Protein AF-A0A651EWW9-F1 (afdb_monomer_lite)

Secondary structure (DSSP, 8-state):
-----PPPP-PPPPS--------------------SSS---------------PPP------THHHHHHHHHHHHHHHHHHHHHHHHHHHHHHHHHT-TTTS-THHHHHHHHHHHHHHHHHHHHHHHHHHHHHHHHHHHHHHHHHHHHHHH-HHHHHHHHHHHHHHHHSS-----EEPTTT--EE-TT-SB-TTT--B---EEEPTTT--EEETT-SB-TTT--B---

Foldseek 3Di:
DDDDDDDDDDDDDDPPPPPDDDDPDPPPPPPPDDDPDPDPPPPPPPPPPPPDDDPPDPPPDPPVVVVVLVCLQVVLVVLLVVLVVLCVQLVVCVVVVVVPPGPVCSNVVSVVSNVSSVVSNCVSCVVVVVVVCCVVCVVVVVVCCVVVCVVPVVVVVVVVVVVVCVVVVPDPQPQDADPPPRDTDGPPDQADPPPRDGPFDWQADPVPRDTDGPPDQADPPPRHGSPD

pLDDT: mean 70.55, std 19.11, range [30.67, 96.19]

Radius of gyration: 34.19 Å; chains: 1; bounding box: 81×66×80 Å

Structure (mmCIF, N/CA/C/O backbone):
data_AF-A0A651EWW9-F1
#
_entry.id   AF-A0A651EWW9-F1
#
loop_
_atom_site.group_PDB
_atom_site.id
_atom_site.type_symbol
_atom_site.label_atom_id
_atom_site.label_alt_id
_atom_site.label_comp_id
_atom_site.label_asym_id
_atom_site.label_entity_id
_atom_site.label_seq_id
_atom_site.pdbx_PDB_ins_code
_atom_site.Cartn_x
_atom_site.Cartn_y
_atom_site.Cartn_z
_atom_site.occupancy
_atom_site.B_iso_or_equiv
_atom_site.auth_seq_id
_atom_site.auth_comp_id
_atom_site.auth_asym_id
_atom_site.auth_atom_id
_atom_site.pdbx_PDB_model_num
ATOM 1 N N . MET A 1 1 ? 19.370 -49.325 -14.798 1.00 46.41 1 MET A N 1
ATOM 2 C CA . MET A 1 1 ? 19.225 -49.377 -13.325 1.00 46.41 1 MET A CA 1
ATOM 3 C C . MET A 1 1 ? 19.305 -47.948 -12.808 1.00 46.41 1 MET A C 1
ATOM 5 O O . MET A 1 1 ? 20.060 -47.188 -13.397 1.00 46.41 1 MET A O 1
ATOM 9 N N . SER A 1 2 ? 18.504 -47.611 -11.790 1.00 45.97 2 SER A N 1
ATOM 10 C CA . SER A 1 2 ? 18.162 -46.250 -11.311 1.00 45.97 2 SER A CA 1
ATOM 11 C C . SER A 1 2 ? 17.069 -45.595 -12.174 1.00 45.97 2 SER A C 1
ATOM 13 O O . SER A 1 2 ? 17.354 -45.055 -13.229 1.00 45.97 2 SER A O 1
ATOM 15 N N . GLY A 1 3 ? 15.772 -45.695 -11.881 1.00 41.94 3 GLY A N 1
ATOM 16 C CA . GLY A 1 3 ? 15.110 -45.810 -10.580 1.00 41.94 3 GLY A CA 1
ATOM 17 C C . GLY A 1 3 ? 14.435 -44.476 -10.271 1.00 41.94 3 GLY A C 1
ATOM 18 O O . GLY A 1 3 ? 14.962 -43.681 -9.504 1.00 41.94 3 GLY A O 1
ATOM 19 N N . ALA A 1 4 ? 13.309 -44.217 -10.938 1.00 47.19 4 ALA A N 1
ATOM 20 C CA . ALA A 1 4 ? 12.428 -43.096 -10.648 1.00 47.19 4 ALA A CA 1
ATOM 21 C C . ALA A 1 4 ? 11.597 -43.411 -9.396 1.00 47.19 4 ALA A C 1
ATOM 23 O O . ALA A 1 4 ? 10.952 -44.456 -9.344 1.00 47.19 4 ALA A O 1
ATOM 24 N N . SER A 1 5 ? 11.572 -42.487 -8.435 1.00 53.25 5 SER A N 1
ATOM 25 C CA . SER A 1 5 ? 10.612 -42.484 -7.327 1.00 53.25 5 SER A CA 1
ATOM 26 C C . SER A 1 5 ? 10.057 -41.067 -7.147 1.00 53.25 5 SER A C 1
ATOM 28 O O . SER A 1 5 ? 10.843 -40.145 -6.922 1.00 53.25 5 SER A O 1
ATOM 30 N N . PRO A 1 6 ? 8.732 -40.861 -7.244 1.00 55.16 6 PRO A N 1
ATOM 31 C CA . PRO A 1 6 ? 8.095 -39.586 -6.939 1.00 55.16 6 PRO A CA 1
ATOM 32 C C . PRO A 1 6 ? 7.863 -39.437 -5.428 1.00 55.16 6 PRO A C 1
ATOM 34 O O . PRO A 1 6 ? 7.488 -40.382 -4.733 1.00 55.16 6 PRO A O 1
ATOM 37 N N . SER A 1 7 ? 8.079 -38.228 -4.920 1.00 56.09 7 SER A N 1
ATOM 38 C CA . SER A 1 7 ? 7.841 -37.828 -3.533 1.00 56.09 7 SER A CA 1
ATOM 39 C C . SER A 1 7 ? 6.335 -37.699 -3.216 1.00 56.09 7 SER A C 1
ATOM 41 O O . SER A 1 7 ? 5.557 -37.271 -4.072 1.00 56.09 7 SER A O 1
ATOM 43 N N . PRO A 1 8 ? 5.886 -38.060 -1.996 1.00 49.78 8 PRO A N 1
ATOM 44 C CA . PRO A 1 8 ? 4.470 -38.067 -1.639 1.00 49.78 8 PRO A CA 1
ATOM 45 C C . PRO A 1 8 ? 3.950 -36.677 -1.235 1.00 49.78 8 PRO A C 1
ATOM 47 O O . PRO A 1 8 ? 4.545 -35.971 -0.425 1.00 49.78 8 PRO A O 1
ATOM 50 N N . SER A 1 9 ? 2.786 -36.324 -1.782 1.00 57.09 9 SER A N 1
ATOM 51 C CA . SER A 1 9 ? 1.965 -35.163 -1.412 1.00 57.09 9 SER A CA 1
ATOM 52 C C . SER A 1 9 ? 1.323 -35.339 -0.019 1.00 57.09 9 SER A C 1
ATOM 54 O O . SER A 1 9 ? 0.926 -36.461 0.321 1.00 57.09 9 SER A O 1
ATOM 56 N N . PRO A 1 10 ? 1.167 -34.274 0.795 1.00 49.69 10 PRO A N 1
ATOM 57 C CA . PRO A 1 10 ? 0.489 -34.364 2.083 1.00 49.69 10 PRO A CA 1
ATOM 58 C C . PRO A 1 10 ? -1.021 -34.572 1.893 1.00 49.69 10 PRO A C 1
ATOM 60 O O . PRO A 1 10 ? -1.744 -33.722 1.371 1.00 49.69 10 PRO A O 1
ATOM 63 N N . ARG A 1 11 ? -1.497 -35.739 2.338 1.00 47.09 11 ARG A N 1
ATOM 64 C CA . ARG A 1 11 ? -2.914 -36.112 2.375 1.00 47.09 11 ARG A CA 1
ATOM 65 C C . ARG A 1 11 ? -3.678 -35.184 3.317 1.00 47.09 11 ARG A C 1
ATOM 67 O O . ARG A 1 11 ? -3.314 -35.014 4.477 1.00 47.09 11 ARG A O 1
ATOM 74 N N . SER A 1 12 ? -4.771 -34.630 2.810 1.00 57.06 12 SER A N 1
ATOM 75 C CA . SER A 1 12 ? -5.792 -33.929 3.585 1.00 57.06 12 SER A CA 1
ATOM 76 C C . SER A 1 12 ? -6.417 -34.888 4.613 1.00 57.06 12 SER A C 1
ATOM 78 O O . SER A 1 12 ? -6.679 -36.045 4.273 1.00 57.06 12 SER A O 1
ATOM 80 N N . PRO A 1 13 ? -6.689 -34.450 5.855 1.00 59.06 13 PRO A N 1
ATOM 81 C CA . PRO A 1 13 ? -7.358 -35.297 6.832 1.00 59.06 13 PRO A CA 1
ATOM 82 C C . PRO A 1 13 ? -8.831 -35.547 6.444 1.00 59.06 13 PRO A C 1
ATOM 84 O O . PRO A 1 13 ? -9.478 -34.680 5.845 1.00 59.06 13 PRO A O 1
ATOM 87 N N . PRO A 1 14 ? -9.381 -36.731 6.771 1.00 45.62 14 PRO A N 1
ATOM 88 C CA . PRO A 1 14 ? -10.726 -37.132 6.383 1.00 45.62 14 PRO A CA 1
ATOM 89 C C . PRO A 1 14 ? -11.814 -36.287 7.058 1.00 45.62 14 PRO A C 1
ATOM 91 O O . PRO A 1 14 ? -11.764 -35.959 8.241 1.00 45.62 14 PRO A O 1
ATOM 94 N N . ARG A 1 15 ? -12.856 -36.006 6.273 1.00 52.72 15 ARG A N 1
ATOM 95 C CA . ARG A 1 15 ? -14.055 -35.195 6.556 1.00 52.72 15 ARG A CA 1
ATOM 96 C C . ARG A 1 15 ? -15.019 -35.794 7.603 1.00 52.72 15 ARG A C 1
ATOM 98 O O . ARG A 1 15 ? -16.203 -35.477 7.592 1.00 52.72 15 ARG A O 1
ATOM 105 N N . ALA A 1 16 ? -14.537 -36.652 8.499 1.00 43.66 16 ALA A N 1
ATOM 106 C CA . ALA A 1 16 ? -15.347 -37.470 9.405 1.00 43.66 16 ALA A CA 1
ATOM 107 C C . ALA A 1 16 ? -15.063 -37.160 10.885 1.00 43.66 16 ALA A C 1
ATOM 109 O O . ALA A 1 16 ? -14.762 -38.041 11.678 1.00 43.66 16 ALA A O 1
ATOM 110 N N . LEU A 1 17 ? -15.155 -35.884 11.260 1.00 46.25 17 LEU A N 1
ATOM 111 C CA . LEU A 1 17 ? -15.336 -35.444 12.651 1.00 46.25 17 LEU A CA 1
ATOM 112 C C . LEU A 1 17 ? -16.115 -34.119 12.679 1.00 46.25 17 LEU A C 1
ATOM 114 O O . LEU A 1 17 ? -15.839 -33.202 13.443 1.00 46.25 17 LEU A O 1
ATOM 118 N N . GLN A 1 18 ? -17.152 -34.032 11.840 1.00 47.84 18 GLN A N 1
ATOM 119 C CA . GLN A 1 18 ? -18.273 -33.116 12.052 1.00 47.84 18 GLN A CA 1
ATOM 120 C C . GLN A 1 18 ? -19.185 -33.702 13.140 1.00 47.84 18 GLN A C 1
ATOM 122 O O . GLN A 1 18 ? -20.330 -34.066 12.890 1.00 47.84 18 GLN A O 1
ATOM 127 N N . ARG A 1 19 ? -18.677 -33.821 14.372 1.00 37.62 19 ARG A N 1
ATOM 128 C CA . ARG A 1 19 ? -19.563 -33.923 15.534 1.00 37.62 19 ARG A CA 1
ATOM 129 C C . ARG A 1 19 ? -20.128 -32.529 15.768 1.00 37.62 19 ARG A C 1
ATOM 131 O O . ARG A 1 19 ? -19.439 -31.654 16.277 1.00 37.62 19 ARG A O 1
ATOM 138 N N . SER A 1 20 ? -21.348 -32.330 15.270 1.00 39.50 20 SER A N 1
ATOM 139 C CA . SER A 1 20 ? -22.409 -31.556 15.921 1.00 39.50 20 SER A CA 1
ATOM 140 C C . SER A 1 20 ? -21.898 -30.546 16.953 1.00 39.50 20 SER A C 1
ATOM 142 O O . SER A 1 20 ? -21.795 -30.862 18.140 1.00 39.50 20 SER A O 1
ATOM 144 N N . ARG A 1 21 ? -21.588 -29.321 16.511 1.00 37.91 21 ARG A N 1
ATOM 145 C CA . ARG A 1 21 ? -21.539 -28.193 17.444 1.00 37.91 21 ARG A CA 1
ATOM 146 C C . ARG A 1 21 ? -22.940 -28.084 18.056 1.00 37.91 21 ARG A C 1
ATOM 148 O O . ARG A 1 21 ? -23.887 -27.926 17.282 1.00 37.91 21 ARG A O 1
ATOM 155 N N . PRO A 1 22 ? -23.110 -28.208 19.382 1.00 39.91 22 PRO A N 1
ATOM 156 C CA . PRO A 1 22 ? -24.388 -27.895 19.993 1.00 39.91 22 PRO A CA 1
ATOM 157 C C . PRO A 1 22 ? -24.713 -26.432 19.681 1.00 39.91 22 PRO A C 1
ATOM 159 O O . PRO A 1 22 ? -23.835 -25.565 19.690 1.00 39.91 22 PRO A O 1
ATOM 162 N N . SER A 1 23 ? -25.976 -26.182 19.347 1.00 39.94 23 SER A N 1
ATOM 163 C CA . SER A 1 23 ? -26.559 -24.845 19.278 1.00 39.94 23 SER A CA 1
ATOM 164 C C . SER A 1 23 ? -26.113 -24.017 20.487 1.00 39.94 23 SER A C 1
ATOM 166 O O . SER A 1 23 ? -26.110 -24.561 21.596 1.00 39.94 23 SER A O 1
ATOM 168 N N . PRO A 1 24 ? -25.789 -22.722 20.337 1.00 39.34 24 PRO A N 1
ATOM 169 C CA . PRO A 1 24 ? -25.654 -21.855 21.492 1.00 39.34 24 PRO A CA 1
ATOM 170 C C . PRO A 1 24 ? -27.047 -21.678 22.105 1.00 39.34 24 PRO A C 1
ATOM 172 O O . PRO A 1 24 ? -27.810 -20.785 21.746 1.00 39.34 24 PRO A O 1
ATOM 175 N N . SER A 1 25 ? -27.398 -22.580 23.019 1.00 38.72 25 SER A N 1
ATOM 176 C CA . SER A 1 25 ? -28.389 -22.315 24.052 1.00 38.72 25 SER A CA 1
ATOM 177 C C . SER A 1 25 ? -27.961 -21.042 24.790 1.00 38.72 25 SER A C 1
ATOM 179 O O . SER A 1 25 ? -26.757 -20.798 24.920 1.00 38.72 25 SER A O 1
ATOM 181 N N . PRO A 1 26 ? -28.900 -20.215 25.274 1.00 38.72 26 PRO A N 1
ATOM 182 C CA . PRO A 1 26 ? -28.596 -18.944 25.912 1.00 38.72 26 PRO A CA 1
ATOM 183 C C . PRO A 1 26 ? -27.997 -19.206 27.296 1.00 38.72 26 PRO A C 1
ATOM 185 O O . PRO A 1 26 ? -28.677 -19.122 28.318 1.00 38.72 26 PRO A O 1
ATOM 188 N N . VAL A 1 27 ? -26.713 -19.551 27.340 1.00 38.06 27 VAL A N 1
ATOM 189 C CA . VAL A 1 27 ? -25.933 -19.506 28.568 1.00 38.06 27 VAL A CA 1
ATOM 190 C C . VAL A 1 27 ? -25.765 -18.027 28.869 1.00 38.06 27 VAL A C 1
ATOM 192 O O . VAL A 1 27 ? -24.984 -17.315 28.240 1.00 38.06 27 VAL A O 1
ATOM 195 N N . ARG A 1 28 ? -26.604 -17.550 29.789 1.00 39.31 28 ARG A N 1
ATOM 196 C CA . ARG A 1 28 ? -26.462 -16.259 30.450 1.00 39.31 28 ARG A CA 1
ATOM 197 C C . ARG A 1 28 ? -25.093 -16.265 31.121 1.00 39.31 28 ARG A C 1
ATOM 199 O O . ARG A 1 28 ? -24.949 -16.760 32.233 1.00 39.31 28 ARG A O 1
ATOM 206 N N . HIS A 1 29 ? -24.083 -15.764 30.426 1.00 32.53 29 HIS A N 1
ATOM 207 C CA . HIS A 1 29 ? -22.841 -15.382 31.068 1.00 32.53 29 HIS A CA 1
ATOM 208 C C . HIS A 1 29 ? -23.177 -14.183 31.953 1.00 32.53 29 HIS A C 1
ATOM 210 O O . HIS A 1 29 ? -23.329 -13.061 31.475 1.00 32.53 29 HIS A O 1
ATOM 216 N N . ALA A 1 30 ? -23.396 -14.458 33.237 1.00 32.12 30 ALA A N 1
ATOM 217 C CA . ALA A 1 30 ? -23.324 -13.456 34.280 1.00 32.12 30 ALA A CA 1
ATOM 218 C C . ALA A 1 30 ? -21.867 -12.989 34.318 1.00 32.12 30 ALA A C 1
ATOM 220 O O . ALA A 1 30 ? -21.002 -13.661 34.875 1.00 32.12 30 ALA A O 1
ATOM 221 N N . VAL A 1 31 ? -21.580 -11.892 33.624 1.00 36.69 31 VAL A N 1
ATOM 222 C CA . VAL A 1 31 ? -20.331 -11.165 33.822 1.00 36.69 31 VAL A CA 1
ATOM 223 C C . VAL A 1 31 ? -20.549 -10.364 35.097 1.00 36.69 31 VAL A C 1
ATOM 225 O O . VAL A 1 31 ? -21.344 -9.428 35.122 1.00 36.69 31 VAL A O 1
ATOM 228 N N . ALA A 1 32 ? -19.944 -10.831 36.185 1.00 31.17 32 ALA A N 1
ATOM 229 C CA . ALA A 1 32 ? -19.837 -10.065 37.412 1.00 31.17 32 ALA A CA 1
ATOM 230 C C . ALA A 1 32 ? -18.777 -8.984 37.177 1.00 31.17 32 ALA A C 1
ATOM 232 O O . ALA A 1 32 ? -17.583 -9.254 37.279 1.00 31.17 32 ALA A O 1
ATOM 233 N N . ASP A 1 33 ? -19.216 -7.786 36.802 1.00 30.67 33 ASP A N 1
ATOM 234 C CA . ASP A 1 33 ? -18.373 -6.597 36.866 1.00 30.67 33 ASP A CA 1
ATOM 235 C C . ASP A 1 33 ? -18.398 -6.110 38.321 1.00 30.67 33 ASP A C 1
ATOM 237 O O . ASP A 1 33 ? -19.393 -5.556 38.789 1.00 30.67 33 ASP A O 1
ATOM 241 N N . ALA A 1 34 ? -17.328 -6.391 39.063 1.00 31.17 34 ALA A N 1
ATOM 242 C CA . ALA A 1 34 ? -17.073 -5.754 40.347 1.00 31.17 34 ALA A CA 1
ATOM 243 C C . ALA A 1 34 ? -16.456 -4.376 40.069 1.00 31.17 34 ALA A C 1
ATOM 245 O O . ALA A 1 34 ? -15.338 -4.301 39.562 1.00 31.17 34 ALA A O 1
ATOM 246 N N . ASP A 1 35 ? -17.193 -3.302 40.360 1.00 35.00 35 ASP A N 1
ATOM 247 C CA . ASP A 1 35 ? -16.645 -1.943 40.415 1.00 35.00 35 ASP A CA 1
ATOM 248 C C . ASP A 1 35 ? -16.368 -1.589 41.886 1.00 35.00 35 ASP A C 1
ATOM 250 O O . ASP A 1 35 ? -17.208 -1.803 42.761 1.00 35.00 35 ASP A O 1
ATOM 254 N N . GLU A 1 36 ? -15.157 -1.109 42.166 1.00 43.03 36 GLU A N 1
ATOM 255 C CA . GLU A 1 36 ? -14.528 -1.023 43.497 1.00 43.03 36 GLU A CA 1
ATOM 256 C C . GLU A 1 36 ? -14.899 0.257 44.272 1.00 43.03 36 GLU A C 1
ATOM 258 O O . GLU A 1 36 ? -14.211 0.680 45.198 1.00 43.03 36 GLU A O 1
ATOM 263 N N . SER A 1 37 ? -16.009 0.896 43.913 1.00 39.75 37 SER A N 1
ATOM 264 C CA . SER A 1 37 ? -16.495 2.117 44.554 1.00 39.75 37 SER A CA 1
ATOM 265 C C . SER A 1 37 ? -17.973 1.948 44.891 1.00 39.75 37 SER A C 1
ATOM 267 O O . SER A 1 37 ? -18.816 1.821 44.008 1.00 39.75 37 SER A O 1
ATOM 269 N N . GLY A 1 38 ? -18.272 1.859 46.192 1.00 38.81 38 GLY A N 1
ATOM 270 C CA . GLY A 1 38 ? -19.577 1.539 46.788 1.00 38.81 38 GLY A CA 1
ATOM 271 C C . GLY A 1 38 ? -20.687 2.570 46.556 1.00 38.81 38 GLY A C 1
ATOM 272 O O . GLY A 1 38 ? -21.322 3.025 47.501 1.00 38.81 38 GLY A O 1
ATOM 273 N N . THR A 1 39 ? -20.948 2.908 45.300 1.00 38.00 39 THR A N 1
ATOM 274 C CA . THR A 1 39 ? -22.047 3.745 44.819 1.00 38.00 39 THR A CA 1
ATOM 275 C C . THR A 1 39 ? -22.563 3.144 43.512 1.00 38.00 39 THR A C 1
ATOM 277 O O . THR A 1 39 ? -22.299 3.621 42.409 1.00 38.00 39 THR A O 1
ATOM 280 N N . SER A 1 40 ? -23.322 2.053 43.628 1.00 37.44 40 SER A N 1
ATOM 281 C CA . SER A 1 40 ? -23.921 1.358 42.491 1.00 37.44 40 SER A CA 1
ATOM 282 C C . SER A 1 40 ? -25.161 2.103 41.979 1.00 37.44 40 SER A C 1
ATOM 284 O O . SER A 1 40 ? -26.312 1.761 42.251 1.00 37.44 40 SER A O 1
ATOM 286 N N . VAL A 1 41 ? -24.946 3.139 41.164 1.00 37.94 41 VAL A N 1
ATOM 287 C CA . VAL A 1 41 ? -26.010 3.665 40.297 1.00 37.94 41 VAL A CA 1
ATOM 288 C C . VAL A 1 41 ? -26.259 2.626 39.200 1.00 37.94 41 VAL A C 1
ATOM 290 O O . VAL A 1 41 ? -25.697 2.687 38.106 1.00 37.94 41 VAL A O 1
ATOM 293 N N . PHE A 1 42 ? -27.103 1.634 39.504 1.00 39.06 42 PHE A N 1
ATOM 294 C CA . PHE A 1 42 ? -27.571 0.626 38.553 1.00 39.06 42 PHE A CA 1
ATOM 295 C C . PHE A 1 42 ? -28.475 1.286 37.512 1.00 39.06 42 PHE A C 1
ATOM 297 O O . PHE A 1 42 ? -29.699 1.376 37.611 1.00 39.06 42 PHE A O 1
ATOM 304 N N . ARG A 1 43 ? -27.816 1.791 36.478 1.00 40.88 43 ARG A N 1
ATOM 305 C CA . ARG A 1 43 ? -28.402 2.279 35.245 1.00 40.88 43 ARG A CA 1
ATOM 306 C C . ARG A 1 43 ? -29.234 1.156 34.630 1.00 40.88 43 ARG A C 1
ATOM 308 O O . ARG A 1 43 ? -28.689 0.126 34.236 1.00 40.88 43 ARG A O 1
ATOM 315 N N . ILE A 1 44 ? -30.550 1.361 34.524 1.00 43.75 44 ILE A N 1
ATOM 316 C CA . ILE A 1 44 ? -31.449 0.497 33.747 1.00 43.75 44 ILE A CA 1
ATOM 317 C C . ILE A 1 44 ? -31.013 0.615 32.288 1.00 43.75 44 ILE A C 1
ATOM 319 O O . ILE A 1 44 ? -31.501 1.441 31.516 1.00 43.75 44 ILE A O 1
ATOM 323 N N . ARG A 1 45 ? -30.032 -0.197 31.901 1.00 43.91 45 ARG A N 1
ATOM 324 C CA . ARG A 1 45 ? -29.673 -0.386 30.510 1.00 43.91 45 ARG A CA 1
ATOM 325 C C . ARG A 1 45 ? -30.819 -1.198 29.932 1.00 43.91 45 ARG A C 1
ATOM 327 O O . ARG A 1 45 ? -30.888 -2.411 30.107 1.00 43.91 45 ARG A O 1
ATOM 334 N N . CYS A 1 46 ? -31.741 -0.514 29.259 1.00 42.81 46 CYS A N 1
ATOM 335 C CA . CYS A 1 46 ? -32.613 -1.141 28.281 1.00 42.81 46 CYS A CA 1
ATOM 336 C C . CYS A 1 46 ? -31.686 -1.787 27.241 1.00 42.81 46 CYS A C 1
ATOM 338 O O . CYS A 1 46 ? -31.285 -1.153 26.264 1.00 42.81 46 CYS A O 1
ATOM 340 N N . HIS A 1 47 ? -31.263 -3.027 27.498 1.00 38.97 47 HIS A N 1
ATOM 341 C CA . HIS A 1 47 ? -30.579 -3.867 26.535 1.00 38.97 47 HIS A CA 1
ATOM 342 C C . HIS A 1 47 ? -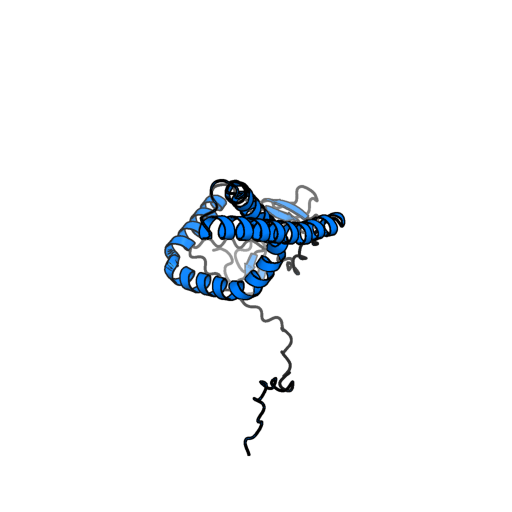31.618 -4.193 25.467 1.00 38.97 47 HIS A C 1
ATOM 344 O O . HIS A 1 47 ? -32.213 -5.266 25.431 1.00 38.97 47 HIS A O 1
ATOM 350 N N . LYS A 1 48 ? -31.813 -3.252 24.541 1.00 37.41 48 LYS A N 1
ATOM 351 C CA . LYS A 1 48 ? -32.023 -3.657 23.165 1.00 37.41 48 LYS A CA 1
ATOM 352 C C . LYS A 1 48 ? -30.788 -4.489 22.870 1.00 37.41 48 LYS A C 1
ATOM 354 O O . LYS A 1 48 ? -29.672 -3.967 22.903 1.00 37.41 48 LYS A O 1
ATOM 359 N N . THR A 1 49 ? -30.969 -5.797 22.721 1.00 39.28 49 THR A N 1
ATOM 360 C CA . THR A 1 49 ? -29.982 -6.633 22.058 1.00 39.28 49 THR A CA 1
ATOM 361 C C . THR A 1 49 ? -29.557 -5.841 20.832 1.00 39.28 49 THR A C 1
ATOM 363 O O . THR A 1 49 ? -30.354 -5.621 19.915 1.00 39.28 49 THR A O 1
ATOM 366 N N . HIS A 1 50 ? -28.328 -5.320 20.846 1.00 40.28 50 HIS A N 1
ATOM 367 C CA . HIS A 1 50 ? -27.666 -4.888 19.629 1.00 40.28 50 HIS A CA 1
ATOM 368 C C . HIS A 1 50 ? -27.418 -6.180 18.853 1.00 40.28 50 HIS A C 1
ATOM 370 O O . HIS A 1 50 ? -26.339 -6.762 18.856 1.00 40.28 50 HIS A O 1
ATOM 376 N N . SER A 1 51 ? -28.510 -6.678 18.277 1.00 40.03 51 SER A N 1
ATOM 377 C CA . SER A 1 51 ? -28.535 -7.624 17.187 1.00 40.03 51 SER A CA 1
ATOM 378 C C . SER A 1 51 ? -27.622 -7.010 16.145 1.00 40.03 51 SER A C 1
ATOM 380 O O . SER A 1 51 ? -27.811 -5.840 15.807 1.00 40.03 51 SER A O 1
ATOM 382 N N . GLY A 1 52 ? -26.586 -7.777 15.798 1.00 40.88 52 GLY A N 1
ATOM 383 C CA . GLY A 1 52 ? -25.401 -7.385 15.048 1.00 40.88 52 GLY A CA 1
ATOM 384 C C . GLY A 1 52 ? -25.535 -6.062 14.315 1.00 40.88 52 GLY A C 1
ATOM 385 O O . GLY A 1 52 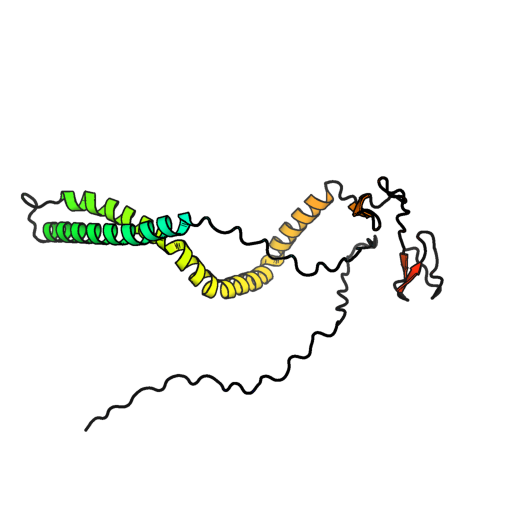? -26.342 -5.945 13.394 1.00 40.88 52 GLY A O 1
ATOM 386 N N . GLY A 1 53 ? -24.711 -5.089 14.718 1.00 34.94 53 GLY A N 1
ATOM 387 C CA . GLY A 1 53 ? -24.444 -3.929 13.885 1.00 34.94 53 GLY A CA 1
ATOM 388 C C . GLY A 1 53 ? -24.131 -4.444 12.490 1.00 34.94 53 GLY A C 1
ATOM 389 O O . GLY A 1 53 ? -23.124 -5.124 12.289 1.00 34.94 53 GLY A O 1
ATOM 390 N N . ALA A 1 54 ? -25.064 -4.204 11.569 1.00 43.62 54 ALA A N 1
ATOM 391 C CA . ALA A 1 54 ? -24.867 -4.459 10.164 1.00 43.62 54 ALA A CA 1
ATOM 392 C C . ALA A 1 54 ? -23.518 -3.839 9.819 1.00 43.62 54 ALA A C 1
ATOM 394 O O . ALA A 1 54 ? -23.303 -2.653 10.090 1.00 43.62 54 ALA A O 1
ATOM 395 N N . MET A 1 55 ? -22.592 -4.656 9.304 1.00 47.28 55 MET A N 1
ATOM 396 C CA . MET A 1 55 ? -21.370 -4.111 8.733 1.00 47.28 55 MET A CA 1
ATOM 397 C C . MET A 1 55 ? -21.812 -2.982 7.801 1.00 47.28 55 MET A C 1
ATOM 399 O O . MET A 1 55 ? -22.675 -3.244 6.952 1.00 47.28 55 MET A O 1
ATOM 403 N N . PRO A 1 56 ? -21.320 -1.743 7.988 1.00 47.16 56 PRO A N 1
ATOM 404 C CA . PRO A 1 56 ? -21.731 -0.637 7.150 1.00 47.16 56 PRO A CA 1
ATOM 405 C C . PRO A 1 56 ? -21.540 -1.075 5.706 1.00 47.16 56 PRO A C 1
ATOM 407 O O . PRO A 1 56 ? -20.488 -1.607 5.334 1.00 47.16 56 PRO A O 1
ATOM 410 N N . HIS A 1 57 ? -22.633 -0.949 4.955 1.00 49.72 57 HIS A N 1
ATOM 411 C CA . HIS A 1 57 ? -22.722 -1.252 3.542 1.00 49.72 57 HIS A CA 1
ATOM 412 C C . HIS A 1 57 ? -21.439 -0.745 2.886 1.00 49.72 57 HIS A C 1
ATOM 414 O O . HIS A 1 57 ? -21.139 0.445 2.968 1.00 49.72 57 HIS A O 1
ATOM 420 N N . ARG A 1 58 ? -20.627 -1.665 2.345 1.00 55.56 58 ARG A N 1
ATOM 421 C CA . ARG A 1 58 ? -19.392 -1.312 1.645 1.00 55.56 58 ARG A CA 1
ATOM 422 C C . ARG A 1 58 ? -19.798 -0.407 0.493 1.00 55.56 58 ARG A C 1
ATOM 424 O O . ARG A 1 58 ? -20.275 -0.908 -0.523 1.00 55.56 58 ARG A O 1
ATOM 431 N N . GLU A 1 59 ? -19.658 0.898 0.708 1.00 57.09 59 GLU A N 1
ATOM 432 C CA . GLU A 1 59 ? -19.856 1.940 -0.288 1.00 57.09 59 GLU A CA 1
ATOM 433 C C . GLU A 1 59 ? -19.140 1.479 -1.551 1.00 57.09 59 GLU A C 1
ATOM 435 O O . GLU A 1 59 ? -17.930 1.212 -1.550 1.00 57.09 59 GLU A O 1
ATOM 440 N N . GLN A 1 60 ? -19.940 1.198 -2.577 1.00 51.47 60 GLN A N 1
ATOM 441 C CA . GLN A 1 60 ? -19.470 0.509 -3.760 1.00 51.47 60 GLN A CA 1
ATOM 442 C C . GLN A 1 60 ? -18.491 1.433 -4.467 1.00 51.47 60 GLN A C 1
ATOM 444 O O . GLN A 1 60 ? -18.850 2.463 -5.025 1.00 51.47 60 GLN A O 1
ATOM 449 N N . ILE A 1 61 ? -17.225 1.034 -4.415 1.00 56.72 61 ILE A N 1
ATOM 450 C CA . ILE A 1 61 ? -16.107 1.668 -5.098 1.00 56.72 61 ILE A CA 1
ATOM 451 C C . ILE A 1 61 ? -16.512 1.902 -6.562 1.00 56.72 61 ILE A C 1
ATOM 453 O O . ILE A 1 61 ? -16.667 0.947 -7.325 1.00 56.72 61 ILE A O 1
ATOM 457 N N . ASN A 1 62 ? -16.690 3.176 -6.916 1.00 61.03 62 ASN A N 1
ATOM 458 C CA . ASN A 1 62 ? -17.084 3.695 -8.224 1.00 61.03 62 ASN A CA 1
ATOM 459 C C . ASN A 1 62 ? -16.470 2.865 -9.385 1.00 61.03 62 ASN A C 1
ATOM 461 O O . ASN A 1 62 ? -15.256 2.618 -9.376 1.00 61.03 62 ASN A O 1
ATOM 465 N N . PRO A 1 63 ? -17.242 2.408 -10.393 1.00 63.53 63 PRO A N 1
ATOM 466 C CA . PRO A 1 63 ? -16.758 1.496 -11.441 1.00 63.53 63 PRO A CA 1
ATOM 467 C C . PRO A 1 63 ? -15.555 2.028 -12.244 1.00 63.53 63 PRO A C 1
ATOM 469 O O . PRO A 1 63 ? -14.776 1.231 -12.777 1.00 63.53 63 PRO A O 1
ATOM 472 N N . GLY A 1 64 ? -15.335 3.350 -12.270 1.00 62.88 64 GLY A N 1
ATOM 473 C CA . GLY A 1 64 ? -14.148 3.977 -12.871 1.00 62.88 64 GLY A CA 1
ATOM 474 C C . GLY A 1 64 ? -12.821 3.569 -12.216 1.00 62.88 64 GLY A C 1
ATOM 475 O O . GLY A 1 64 ? -11.766 3.583 -12.854 1.00 62.88 64 GLY A O 1
ATOM 476 N N . HIS A 1 65 ? -12.862 3.094 -10.972 1.00 70.00 65 HIS A N 1
ATOM 477 C CA . HIS A 1 65 ? -11.676 2.725 -10.207 1.00 70.00 65 HIS A CA 1
ATOM 478 C C . HIS A 1 65 ? -10.984 1.453 -10.738 1.00 70.00 65 HIS A C 1
ATOM 480 O O . HIS A 1 65 ? -9.792 1.249 -10.499 1.00 70.00 65 HIS A O 1
ATOM 486 N N . LYS A 1 66 ? -11.693 0.607 -11.506 1.00 75.19 66 LYS A N 1
ATOM 487 C CA . LYS A 1 66 ? -11.115 -0.599 -12.129 1.00 75.19 66 LYS A CA 1
ATOM 488 C C . LYS A 1 66 ? -10.164 -0.259 -13.279 1.00 75.19 66 LYS A C 1
ATOM 490 O O . LYS A 1 66 ? -9.093 -0.852 -13.358 1.00 75.19 66 LYS A O 1
ATOM 495 N N . ARG A 1 67 ? -10.524 0.706 -14.137 1.00 78.44 67 ARG A N 1
ATOM 496 C CA . ARG A 1 67 ? -9.704 1.099 -15.300 1.00 78.44 67 ARG A CA 1
ATOM 497 C C . ARG A 1 67 ? -8.414 1.789 -14.871 1.00 78.44 67 ARG A C 1
ATOM 499 O O . ARG A 1 67 ? -7.351 1.409 -15.338 1.00 78.44 67 ARG A O 1
ATOM 506 N N . ILE A 1 68 ? -8.493 2.718 -13.921 1.00 78.88 68 ILE A N 1
ATOM 507 C CA . ILE A 1 68 ? -7.319 3.437 -13.397 1.00 78.88 68 ILE A CA 1
ATOM 508 C C . ILE A 1 68 ? -6.332 2.461 -12.743 1.00 78.88 68 ILE A C 1
ATOM 510 O O . ILE A 1 68 ? -5.132 2.513 -12.997 1.00 78.88 68 ILE A O 1
ATOM 514 N N . ARG A 1 69 ? -6.840 1.500 -11.962 1.00 77.69 69 ARG A N 1
ATOM 515 C CA . ARG A 1 69 ? -6.013 0.475 -11.310 1.00 77.69 69 ARG A CA 1
ATOM 516 C C . ARG A 1 69 ? -5.402 -0.520 -12.306 1.00 77.69 69 ARG A C 1
ATOM 518 O O . ARG A 1 69 ? -4.319 -1.035 -12.050 1.00 77.69 69 ARG A O 1
ATOM 525 N N . LEU A 1 70 ? -6.079 -0.785 -13.427 1.00 79.81 70 LEU A N 1
ATOM 526 C CA . LEU A 1 70 ? -5.567 -1.629 -14.510 1.00 79.81 70 LEU A CA 1
ATOM 527 C C . LEU A 1 70 ? -4.469 -0.913 -15.304 1.00 79.81 70 LEU A C 1
ATOM 529 O O . LEU A 1 70 ? -3.404 -1.482 -15.509 1.00 79.81 70 LEU A O 1
ATOM 533 N N . VAL A 1 71 ? -4.691 0.351 -15.670 1.00 82.56 71 VAL A N 1
ATOM 534 C CA . VAL A 1 71 ? -3.693 1.173 -16.370 1.00 82.56 71 VAL A CA 1
ATOM 535 C C . VAL A 1 71 ? -2.434 1.334 -15.518 1.00 82.56 71 VAL A C 1
ATOM 537 O O . VAL A 1 71 ? -1.342 1.105 -16.024 1.00 82.56 71 VAL A O 1
ATOM 540 N N . LEU A 1 72 ? -2.564 1.616 -14.215 1.00 83.06 72 LEU A N 1
ATOM 541 C CA . LEU A 1 72 ? -1.410 1.763 -13.318 1.00 83.06 72 LEU A CA 1
ATOM 542 C C . LEU A 1 72 ? -0.586 0.465 -13.192 1.00 83.06 72 LEU A C 1
ATOM 544 O O . LEU A 1 72 ? 0.640 0.514 -13.135 1.00 83.06 72 LEU A O 1
ATOM 548 N N . ARG A 1 73 ? -1.246 -0.703 -13.204 1.00 87.56 73 ARG A N 1
ATOM 549 C CA . ARG A 1 73 ? -0.589 -2.023 -13.148 1.00 87.56 73 ARG A CA 1
ATOM 550 C C . ARG A 1 73 ? 0.086 -2.453 -14.442 1.00 87.56 73 ARG A C 1
ATOM 552 O O . ARG A 1 73 ? 0.946 -3.318 -14.376 1.00 87.56 73 ARG A O 1
ATOM 559 N N . VAL A 1 74 ? -0.317 -1.913 -15.590 1.00 90.31 74 VAL A N 1
ATOM 560 C CA . VAL A 1 74 ? 0.305 -2.227 -16.886 1.00 90.31 74 VAL A CA 1
ATOM 561 C C . VAL A 1 74 ? 1.408 -1.220 -17.201 1.00 90.31 74 VAL A C 1
ATOM 563 O O . VAL A 1 74 ? 2.518 -1.618 -17.540 1.00 90.31 74 VAL A O 1
ATOM 566 N N . LEU A 1 75 ? 1.140 0.074 -17.005 1.00 92.25 75 LEU A N 1
ATOM 567 C CA . LEU A 1 75 ? 2.073 1.155 -17.323 1.00 92.25 75 LEU A CA 1
ATOM 568 C C . LEU A 1 75 ? 3.350 1.097 -16.470 1.00 92.25 75 LEU A C 1
ATOM 570 O O . LEU A 1 75 ? 4.448 1.270 -17.000 1.00 92.25 75 LEU A O 1
ATOM 574 N N . GLY A 1 76 ? 3.217 0.810 -15.169 1.00 93.56 76 GLY A N 1
ATOM 575 C CA . GLY A 1 76 ? 4.351 0.717 -14.242 1.00 93.56 76 GLY A CA 1
ATOM 576 C C . GLY A 1 76 ? 5.399 -0.312 -14.687 1.00 93.56 76 GLY A C 1
ATOM 577 O O . GLY A 1 76 ? 6.533 0.078 -14.966 1.00 93.56 76 GLY A O 1
ATOM 578 N N . PRO A 1 77 ? 5.031 -1.597 -14.849 1.00 93.94 77 PRO A N 1
ATOM 579 C CA . PRO A 1 77 ? 5.948 -2.629 -15.323 1.00 93.94 77 PRO A CA 1
ATOM 580 C C . PRO A 1 77 ? 6.534 -2.341 -16.703 1.00 93.94 77 PRO A C 1
ATOM 582 O O . PRO A 1 77 ? 7.721 -2.574 -16.906 1.00 93.94 77 PRO A O 1
ATOM 585 N N . THR A 1 78 ? 5.753 -1.793 -17.643 1.00 95.19 78 THR A N 1
ATOM 586 C CA . THR A 1 78 ? 6.296 -1.446 -18.967 1.00 95.19 78 THR A CA 1
ATOM 587 C C . THR A 1 78 ? 7.379 -0.372 -18.881 1.00 95.19 78 THR A C 1
ATOM 589 O O . THR A 1 78 ? 8.423 -0.509 -19.510 1.00 95.19 78 THR A O 1
ATOM 592 N N . LEU A 1 79 ? 7.179 0.660 -18.055 1.00 94.69 79 LEU A N 1
ATOM 593 C CA . LEU A 1 79 ? 8.158 1.729 -17.856 1.00 94.69 79 LEU A CA 1
ATOM 594 C C . LEU A 1 79 ? 9.388 1.227 -17.086 1.00 94.69 79 LEU A C 1
ATOM 596 O O . LEU A 1 79 ? 10.511 1.587 -17.433 1.00 94.69 79 LEU A O 1
ATOM 600 N N . LEU A 1 80 ? 9.190 0.343 -16.102 1.00 95.62 80 LEU A N 1
ATOM 601 C CA . LEU A 1 80 ? 10.269 -0.320 -15.367 1.00 95.62 80 LEU A CA 1
ATOM 602 C C . LEU A 1 80 ? 11.148 -1.172 -16.298 1.00 95.62 80 LEU A C 1
ATOM 604 O O . LEU A 1 80 ? 12.369 -1.076 -16.231 1.00 95.62 80 LEU A O 1
ATOM 608 N N . VAL A 1 81 ? 10.552 -1.969 -17.194 1.00 96.19 81 VAL A N 1
ATOM 609 C CA . VAL A 1 81 ? 11.294 -2.785 -18.173 1.00 96.19 81 VAL A CA 1
ATOM 610 C C . VAL A 1 81 ? 12.107 -1.895 -19.113 1.00 96.19 81 VAL A C 1
ATOM 612 O O . VAL A 1 81 ? 13.296 -2.143 -19.304 1.00 96.19 81 VAL A O 1
ATOM 615 N N . THR A 1 82 ? 11.513 -0.820 -19.637 1.00 94.94 82 THR A N 1
ATOM 616 C CA . THR A 1 82 ? 12.232 0.155 -20.472 1.00 94.94 82 THR A CA 1
ATOM 617 C C . THR A 1 82 ? 13.399 0.802 -19.716 1.00 94.94 82 THR A C 1
ATOM 619 O O . THR A 1 82 ? 14.491 0.928 -20.269 1.00 94.94 82 THR A O 1
ATOM 622 N N . ALA A 1 83 ? 13.215 1.156 -18.439 1.00 95.00 83 ALA A N 1
ATOM 623 C CA . ALA A 1 83 ? 14.278 1.712 -17.600 1.00 95.00 83 ALA A CA 1
ATOM 624 C C . ALA A 1 83 ? 15.413 0.707 -17.342 1.00 95.00 83 ALA A C 1
ATOM 626 O O . ALA A 1 83 ? 16.582 1.084 -17.381 1.00 95.00 83 ALA A O 1
ATOM 627 N N . ILE A 1 84 ? 15.092 -0.574 -17.136 1.00 95.25 84 ILE A N 1
ATOM 628 C CA . ILE A 1 84 ? 16.090 -1.641 -16.970 1.00 95.25 84 ILE A CA 1
ATOM 629 C C . ILE A 1 84 ? 16.917 -1.813 -18.251 1.00 95.25 84 ILE A C 1
ATOM 631 O O . ILE A 1 84 ? 18.135 -1.941 -18.166 1.00 95.25 84 ILE A O 1
ATOM 635 N N . ILE A 1 85 ? 16.297 -1.760 -19.435 1.00 94.50 85 ILE A N 1
ATOM 636 C CA . ILE A 1 85 ? 17.017 -1.851 -20.718 1.00 94.50 85 ILE A CA 1
ATOM 637 C C . ILE A 1 85 ? 18.019 -0.694 -20.869 1.00 94.50 85 ILE A C 1
ATOM 639 O O . ILE A 1 85 ? 19.178 -0.938 -21.207 1.00 94.50 85 ILE A O 1
ATOM 643 N N . LEU A 1 86 ? 17.602 0.542 -20.567 1.00 92.69 86 LEU A N 1
ATOM 644 C CA . LEU A 1 86 ? 18.482 1.721 -20.599 1.00 92.69 86 LEU A CA 1
ATOM 645 C C . LEU A 1 86 ? 19.596 1.654 -19.542 1.00 92.69 86 LEU A C 1
ATOM 647 O O . LEU A 1 86 ? 20.720 2.089 -19.787 1.00 92.69 86 LEU A O 1
ATOM 651 N N . LEU A 1 87 ? 19.307 1.088 -18.368 1.00 93.00 87 LEU A N 1
ATOM 652 C CA . LEU A 1 87 ? 20.314 0.879 -17.332 1.00 93.00 87 LEU A CA 1
ATOM 653 C C . LEU A 1 87 ? 21.366 -0.139 -17.793 1.00 93.00 87 LEU A C 1
ATOM 655 O O . LEU A 1 87 ? 22.557 0.107 -17.634 1.00 93.00 87 LEU A O 1
ATOM 659 N N . VAL A 1 88 ? 20.959 -1.242 -18.430 1.00 92.25 88 VAL A N 1
ATOM 660 C CA . VAL A 1 88 ? 21.885 -2.259 -18.959 1.00 92.25 88 VAL A CA 1
ATOM 661 C C . VAL A 1 88 ? 22.757 -1.707 -20.095 1.00 92.25 88 VAL A C 1
ATOM 663 O O . VAL A 1 88 ? 23.949 -2.016 -20.137 1.00 92.25 88 VAL A O 1
ATOM 666 N N . SER A 1 89 ? 22.221 -0.871 -20.995 1.00 90.12 89 SER A N 1
ATOM 667 C CA . SER A 1 89 ? 23.027 -0.233 -22.052 1.00 90.12 89 SER A CA 1
ATOM 668 C C . SER A 1 89 ? 24.045 0.762 -21.489 1.00 90.12 89 SER A C 1
ATOM 670 O O . SER A 1 89 ? 25.202 0.769 -21.922 1.00 90.12 89 SER A O 1
ATOM 672 N N . GLY A 1 90 ? 23.649 1.543 -20.479 1.00 89.12 90 GLY A N 1
ATOM 673 C CA . GLY A 1 90 ? 24.553 2.436 -19.753 1.00 89.12 90 GLY A CA 1
ATOM 674 C C . GLY A 1 90 ? 25.667 1.670 -19.036 1.00 89.12 90 GLY A C 1
ATOM 675 O O . GLY A 1 90 ? 26.840 2.012 -19.168 1.00 89.12 90 GLY A O 1
ATOM 676 N N . VAL A 1 91 ? 25.319 0.575 -18.355 1.00 88.38 91 VAL A N 1
ATOM 677 C CA . VAL A 1 91 ? 26.283 -0.291 -17.662 1.00 88.38 91 VAL A CA 1
ATOM 678 C C . VAL A 1 91 ? 27.264 -0.941 -18.643 1.00 88.38 91 VAL A C 1
ATOM 680 O O . VAL A 1 91 ? 28.461 -0.947 -18.371 1.00 88.38 91 VAL A O 1
ATOM 683 N N . ARG A 1 92 ? 26.811 -1.427 -19.811 1.00 89.00 92 ARG A N 1
ATOM 684 C CA . ARG A 1 92 ? 27.715 -1.961 -20.851 1.00 89.00 92 ARG A CA 1
ATOM 685 C C . ARG A 1 92 ? 28.765 -0.925 -21.244 1.00 89.00 92 ARG A C 1
ATOM 687 O O . ARG A 1 92 ? 29.947 -1.239 -21.233 1.00 89.00 92 ARG A O 1
ATOM 694 N N . THR A 1 93 ? 28.317 0.288 -21.554 1.00 86.44 93 THR A N 1
ATOM 695 C CA . THR A 1 93 ? 29.182 1.393 -21.994 1.00 86.44 93 THR A CA 1
ATOM 696 C C . THR A 1 93 ? 30.225 1.751 -20.934 1.00 86.44 93 THR A C 1
ATOM 698 O O . THR A 1 93 ? 31.386 1.991 -21.253 1.00 86.44 93 THR A O 1
ATOM 701 N N . PHE A 1 94 ? 29.833 1.728 -19.658 1.00 84.50 94 PHE A N 1
ATOM 702 C CA . PHE A 1 94 ? 30.743 1.954 -18.538 1.00 84.50 94 PHE A CA 1
ATOM 703 C C . PHE A 1 94 ? 31.839 0.880 -18.444 1.00 84.50 94 PHE A C 1
ATOM 705 O O . PHE A 1 94 ? 33.003 1.208 -18.230 1.00 84.50 94 PHE A O 1
ATOM 712 N N . PHE A 1 95 ? 31.486 -0.396 -18.631 1.00 86.44 95 PHE A N 1
ATOM 713 C CA . PHE A 1 95 ? 32.439 -1.507 -18.535 1.00 86.44 95 PHE A CA 1
ATOM 714 C C . PHE A 1 95 ? 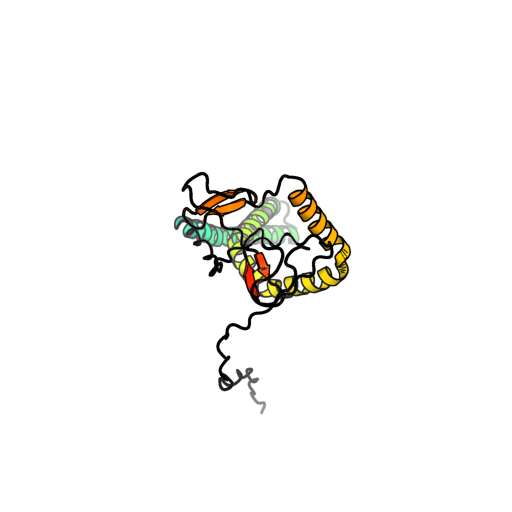33.323 -1.689 -19.774 1.00 86.44 95 PHE A C 1
ATOM 716 O O . PHE A 1 95 ? 34.415 -2.236 -19.646 1.00 86.44 95 PHE A O 1
ATOM 723 N N . THR A 1 96 ? 32.896 -1.245 -20.959 1.00 83.81 96 THR A N 1
ATOM 724 C CA . THR A 1 96 ? 33.721 -1.316 -22.178 1.00 83.81 96 THR A CA 1
ATOM 725 C C . THR A 1 96 ? 34.714 -0.161 -22.307 1.00 83.81 96 THR A C 1
ATOM 727 O O . THR A 1 96 ? 35.585 -0.219 -23.167 1.00 83.81 96 THR A O 1
ATOM 730 N N . GLY A 1 97 ? 34.629 0.865 -21.453 1.00 78.50 97 GLY A N 1
ATOM 731 C CA . GLY A 1 97 ? 35.545 2.010 -21.477 1.00 78.50 97 GLY A CA 1
ATOM 732 C C . GLY A 1 97 ? 35.321 2.979 -22.645 1.00 78.50 97 GLY A C 1
ATOM 733 O O . GLY A 1 97 ? 36.146 3.862 -22.871 1.00 78.50 97 GLY A O 1
ATOM 734 N N . ASP A 1 98 ? 34.200 2.845 -23.361 1.00 75.19 98 ASP A N 1
ATOM 735 C CA . ASP A 1 98 ? 33.833 3.650 -24.537 1.00 75.19 98 ASP A CA 1
ATOM 736 C C . ASP A 1 98 ? 33.193 4.988 -24.128 1.00 75.19 98 ASP A C 1
ATOM 738 O O . ASP A 1 98 ? 32.054 5.319 -24.459 1.00 75.19 98 ASP A O 1
ATOM 742 N N . PHE A 1 99 ? 33.927 5.771 -23.339 1.00 71.31 99 PHE A N 1
ATOM 743 C CA . PHE A 1 99 ? 33.449 7.046 -22.805 1.00 71.31 99 PHE A CA 1
ATOM 744 C C . PHE A 1 99 ? 33.267 8.199 -23.828 1.00 71.31 99 PHE A C 1
ATOM 746 O O . PHE A 1 99 ? 32.424 9.054 -23.553 1.00 71.31 99 PHE A O 1
ATOM 753 N N . PRO A 1 100 ? 33.989 8.281 -24.974 1.00 68.12 100 PRO A N 1
ATOM 754 C CA . PRO A 1 100 ? 33.840 9.398 -25.924 1.00 68.12 100 PRO A CA 1
ATOM 755 C C . PRO A 1 100 ? 32.625 9.287 -26.859 1.00 68.12 100 PRO A C 1
ATOM 757 O O . PRO A 1 100 ? 32.019 10.297 -27.202 1.00 68.12 100 PRO A O 1
ATOM 760 N N . GLU A 1 101 ? 32.269 8.068 -27.265 1.00 71.00 101 GLU A N 1
ATOM 761 C CA . GLU A 1 101 ? 31.207 7.782 -28.249 1.00 71.00 101 GLU A CA 1
ATOM 762 C C . GLU A 1 101 ? 29.948 7.195 -27.572 1.00 71.00 101 GLU A C 1
ATOM 764 O O . GLU A 1 101 ? 28.865 7.120 -28.157 1.00 71.00 101 GLU A O 1
ATOM 769 N N . GLY A 1 102 ? 30.084 6.747 -26.320 1.00 70.75 102 GLY A N 1
ATOM 770 C CA . GLY A 1 102 ? 29.063 6.013 -25.592 1.00 70.75 102 GLY A CA 1
ATOM 771 C C . GLY A 1 102 ? 28.057 6.905 -24.852 1.00 70.75 102 GLY A C 1
ATOM 772 O O . GLY A 1 102 ? 28.419 7.925 -24.259 1.00 70.75 102 GLY A O 1
ATOM 773 N N . PRO A 1 103 ? 26.770 6.523 -24.794 1.00 76.75 103 PRO A N 1
ATOM 774 C CA . PRO A 1 103 ? 25.723 7.344 -24.197 1.00 76.75 103 PRO A CA 1
ATOM 775 C C . PRO A 1 103 ? 25.700 7.239 -22.656 1.00 76.75 103 PRO A C 1
ATOM 777 O O . PRO A 1 103 ? 24.726 6.775 -22.070 1.00 76.75 103 PRO A O 1
ATOM 780 N N . ILE A 1 104 ? 26.747 7.715 -21.970 1.00 81.81 104 ILE A N 1
ATOM 781 C CA . ILE A 1 104 ? 26.857 7.730 -20.490 1.00 81.81 104 ILE A CA 1
ATOM 782 C C . ILE A 1 104 ? 25.664 8.443 -19.833 1.00 81.81 104 ILE A C 1
ATOM 784 O O . ILE A 1 104 ? 25.194 8.047 -18.764 1.00 81.81 104 ILE A O 1
ATOM 788 N N . TRP A 1 105 ? 25.125 9.470 -20.497 1.00 83.44 105 TRP A N 1
ATOM 789 C CA . TRP A 1 105 ? 23.946 10.213 -20.045 1.00 83.44 105 TRP A CA 1
ATOM 790 C C . TRP A 1 105 ? 22.705 9.321 -19.850 1.00 83.44 105 TRP A C 1
ATOM 792 O O . TRP A 1 105 ? 21.835 9.657 -19.044 1.00 83.44 105 TRP A O 1
ATOM 802 N N . GLN A 1 106 ? 22.640 8.154 -20.507 1.00 86.94 106 GLN A N 1
ATOM 803 C CA . GLN A 1 106 ? 21.567 7.177 -20.307 1.00 86.94 106 GLN A CA 1
ATOM 804 C C . GLN A 1 106 ? 21.473 6.708 -18.858 1.00 86.94 106 GLN A C 1
ATOM 806 O O . GLN A 1 106 ? 20.367 6.466 -18.392 1.00 86.94 106 GLN A O 1
ATOM 811 N N . MET A 1 107 ? 22.581 6.629 -18.113 1.00 88.44 107 MET A N 1
ATOM 812 C CA . MET A 1 107 ? 22.549 6.221 -16.704 1.00 88.44 107 MET A CA 1
ATOM 813 C C . MET A 1 107 ? 21.842 7.266 -15.826 1.00 88.44 107 MET A C 1
ATOM 815 O O . MET A 1 107 ? 21.046 6.911 -14.955 1.00 88.44 107 MET A O 1
ATOM 819 N N . PHE A 1 108 ? 22.065 8.554 -16.108 1.00 90.25 108 PHE A N 1
ATOM 820 C CA . PHE A 1 108 ? 21.408 9.662 -15.408 1.00 90.25 108 PHE A CA 1
ATOM 821 C C . PHE A 1 108 ? 19.910 9.741 -15.699 1.00 90.25 108 PHE A C 1
ATOM 823 O O . PHE A 1 108 ? 19.150 10.188 -14.847 1.00 90.25 108 PHE A O 1
ATOM 830 N N . VAL A 1 109 ? 19.473 9.281 -16.872 1.00 92.56 109 VAL A N 1
ATOM 831 C CA . VAL A 1 109 ? 18.049 9.216 -17.233 1.00 92.56 109 VAL A CA 1
ATOM 832 C C . VAL A 1 109 ? 17.403 7.916 -16.749 1.00 92.56 109 VAL A C 1
ATOM 834 O O . VAL A 1 109 ? 16.259 7.927 -16.297 1.00 92.56 109 VAL A O 1
ATOM 837 N N . ALA A 1 110 ? 18.131 6.799 -16.776 1.00 94.00 110 ALA A N 1
ATOM 838 C CA . ALA A 1 110 ? 17.623 5.492 -16.377 1.00 94.00 110 ALA A CA 1
ATOM 839 C C . ALA A 1 110 ? 17.329 5.412 -14.875 1.00 94.00 110 ALA A C 1
ATOM 841 O O . ALA A 1 110 ? 16.313 4.838 -14.497 1.00 94.00 110 ALA A O 1
ATOM 842 N N . LEU A 1 111 ? 18.164 6.004 -14.015 1.00 92.50 111 LEU A N 1
ATOM 843 C CA . LEU A 1 111 ? 17.978 5.954 -12.562 1.00 92.50 111 LEU A CA 1
ATOM 844 C C . LEU A 1 111 ? 16.661 6.604 -12.074 1.00 92.50 111 LEU A C 1
ATOM 846 O O . LEU A 1 111 ? 15.886 5.919 -11.399 1.00 92.50 111 LEU A O 1
ATOM 850 N N . PRO A 1 112 ? 16.344 7.874 -12.405 1.00 95.50 112 PRO A N 1
ATOM 851 C CA . PRO A 1 112 ? 15.068 8.473 -12.020 1.00 95.50 112 PRO A CA 1
ATOM 852 C C . PRO A 1 112 ? 13.886 7.767 -12.692 1.00 95.50 112 PRO A C 1
ATOM 854 O O . PRO A 1 112 ? 12.841 7.597 -12.064 1.00 95.50 112 PRO A O 1
ATOM 857 N N . LEU A 1 113 ? 14.044 7.293 -13.932 1.00 94.94 113 LEU A N 1
ATOM 858 C CA . LEU A 1 113 ? 12.993 6.547 -14.622 1.00 94.94 113 LEU A CA 1
ATOM 859 C C . LEU A 1 113 ? 12.705 5.198 -13.938 1.00 94.94 113 LEU A C 1
ATOM 861 O O . LEU A 1 113 ? 11.543 4.825 -13.782 1.00 94.94 113 LEU A O 1
ATOM 865 N N . LEU A 1 114 ? 13.740 4.498 -13.464 1.00 95.81 114 LEU A N 1
ATOM 866 C CA . LEU A 1 114 ? 13.617 3.260 -12.693 1.00 95.81 114 LEU A CA 1
ATOM 867 C C . LEU A 1 114 ? 12.917 3.526 -11.361 1.00 95.81 114 LEU A C 1
ATOM 869 O O . LEU A 1 114 ? 11.993 2.794 -11.011 1.00 95.81 114 LEU A O 1
ATOM 873 N N . PHE A 1 115 ? 13.291 4.596 -10.655 1.00 96.00 115 PHE A N 1
ATOM 874 C CA . PHE A 1 115 ? 12.629 4.995 -9.412 1.00 96.00 115 PHE A CA 1
ATOM 875 C C . PHE A 1 115 ? 11.130 5.250 -9.625 1.00 96.00 115 PHE A C 1
ATOM 877 O O . PHE A 1 115 ? 10.294 4.701 -8.904 1.00 96.00 115 PHE A O 1
ATOM 884 N N . VAL A 1 116 ? 10.772 6.008 -10.663 1.00 95.50 116 VAL A N 1
ATOM 885 C CA . VAL A 1 116 ? 9.371 6.275 -11.021 1.00 95.50 116 VAL A CA 1
ATOM 886 C C . VAL A 1 116 ? 8.636 4.980 -11.385 1.00 95.50 116 VAL A C 1
ATOM 888 O O . VAL A 1 116 ? 7.533 4.741 -10.889 1.00 95.50 116 VAL A O 1
ATOM 891 N N . GLY A 1 117 ? 9.248 4.103 -12.186 1.00 95.00 117 GLY A N 1
ATOM 892 C CA . GLY A 1 117 ? 8.684 2.797 -12.541 1.00 95.00 117 GLY A CA 1
ATOM 893 C C . GLY A 1 117 ? 8.462 1.890 -11.329 1.00 95.00 117 GLY A C 1
ATOM 894 O O . GLY A 1 117 ? 7.417 1.240 -11.222 1.00 95.00 117 GLY A O 1
ATOM 895 N N . PHE A 1 118 ? 9.396 1.887 -10.378 1.00 94.62 118 PHE A N 1
ATOM 896 C CA . PHE A 1 118 ? 9.301 1.120 -9.139 1.00 94.62 118 PHE A CA 1
ATOM 897 C C . PHE A 1 118 ? 8.157 1.619 -8.253 1.00 94.62 118 PHE A C 1
ATOM 899 O O . PHE A 1 118 ? 7.327 0.821 -7.816 1.00 94.62 118 PHE A O 1
ATOM 906 N N . VAL A 1 119 ? 8.051 2.934 -8.042 1.00 94.38 119 VAL A N 1
ATOM 907 C CA . VAL A 1 119 ? 6.984 3.534 -7.225 1.00 94.38 119 VAL A CA 1
ATOM 908 C C . VAL A 1 119 ? 5.609 3.308 -7.855 1.00 94.38 119 VAL A C 1
ATOM 910 O O . VAL A 1 119 ? 4.681 2.899 -7.157 1.00 94.38 119 VAL A O 1
ATOM 913 N N . LEU A 1 120 ? 5.467 3.502 -9.170 1.00 92.00 120 LEU A N 1
ATOM 914 C CA . LEU A 1 120 ? 4.205 3.258 -9.879 1.00 92.00 120 LEU A CA 1
ATOM 915 C C . LEU A 1 120 ? 3.784 1.785 -9.801 1.00 92.00 120 LEU A C 1
ATOM 917 O O . LEU A 1 120 ? 2.610 1.488 -9.568 1.00 92.00 120 LEU A O 1
ATOM 921 N N . THR A 1 121 ? 4.738 0.862 -9.936 1.00 92.75 121 THR A N 1
ATOM 922 C CA . THR A 1 121 ? 4.480 -0.578 -9.799 1.00 92.75 121 THR A CA 1
ATOM 923 C C . THR A 1 121 ? 4.085 -0.924 -8.362 1.00 92.75 121 THR A C 1
ATOM 925 O O . THR A 1 121 ? 3.066 -1.582 -8.148 1.00 92.75 121 THR A O 1
ATOM 928 N N . SER A 1 122 ? 4.812 -0.412 -7.364 1.00 90.25 122 SER A N 1
ATOM 929 C CA . SER A 1 122 ? 4.487 -0.588 -5.944 1.00 90.25 122 SER A CA 1
ATOM 930 C C . SER A 1 122 ? 3.074 -0.088 -5.625 1.00 90.25 122 SER A C 1
ATOM 932 O O . SER A 1 122 ? 2.254 -0.841 -5.101 1.00 90.25 122 SER A O 1
ATOM 934 N N . ALA A 1 123 ? 2.720 1.127 -6.054 1.00 89.56 123 ALA A N 1
ATOM 935 C CA . ALA A 1 123 ? 1.387 1.695 -5.863 1.00 89.56 123 ALA A CA 1
ATOM 936 C C . ALA A 1 123 ? 0.285 0.890 -6.583 1.00 89.56 123 ALA A C 1
ATOM 938 O O . ALA A 1 123 ? -0.797 0.674 -6.028 1.00 89.56 123 ALA A O 1
ATOM 939 N N . GLY A 1 124 ? 0.553 0.383 -7.792 1.00 88.38 124 GLY A N 1
ATOM 940 C CA . GLY A 1 124 ? -0.382 -0.457 -8.549 1.00 88.38 124 GLY A CA 1
ATOM 941 C C . GLY A 1 124 ? -0.707 -1.791 -7.864 1.00 88.38 124 GLY A C 1
ATOM 942 O O . GLY A 1 124 ? -1.848 -2.280 -7.936 1.00 88.38 124 GLY A O 1
ATOM 943 N N . PHE A 1 125 ? 0.264 -2.375 -7.160 1.00 87.81 125 PHE A N 1
ATOM 944 C CA . PHE A 1 125 ? 0.123 -3.657 -6.466 1.00 87.81 125 PHE A CA 1
ATOM 945 C C . PHE A 1 125 ? -0.107 -3.540 -4.952 1.00 87.81 125 PHE A C 1
ATOM 947 O O . PHE A 1 125 ? -0.542 -4.524 -4.353 1.00 87.81 125 PHE A O 1
ATOM 954 N N . ALA A 1 126 ? 0.035 -2.355 -4.350 1.00 88.19 126 ALA A N 1
ATOM 955 C CA . ALA A 1 126 ? -0.101 -2.123 -2.908 1.00 88.19 126 ALA A CA 1
ATOM 956 C C . ALA A 1 126 ? -1.391 -2.710 -2.319 1.00 88.19 126 ALA A C 1
ATOM 958 O O . ALA A 1 126 ? -1.361 -3.404 -1.312 1.00 88.19 126 ALA A O 1
ATOM 959 N N . GLY A 1 127 ? -2.535 -2.525 -2.984 1.00 85.12 127 GLY A N 1
ATOM 960 C CA . GLY A 1 127 ? -3.808 -3.073 -2.501 1.00 85.12 127 GLY A CA 1
ATOM 961 C C . GLY A 1 127 ? -3.940 -4.602 -2.601 1.00 85.12 127 GLY A C 1
ATOM 962 O O . GLY A 1 127 ? -4.783 -5.179 -1.920 1.00 85.12 127 GLY A O 1
ATOM 963 N N . ALA A 1 128 ? -3.162 -5.262 -3.464 1.00 84.31 128 ALA A N 1
ATOM 964 C CA . ALA A 1 128 ? -3.084 -6.723 -3.501 1.00 84.31 128 ALA A CA 1
ATOM 965 C C . ALA A 1 128 ? -2.134 -7.221 -2.404 1.00 84.31 128 ALA A C 1
ATOM 967 O O . ALA A 1 128 ? -2.536 -8.045 -1.589 1.00 84.31 128 ALA A O 1
ATOM 968 N N . VAL A 1 129 ? -0.933 -6.638 -2.323 1.00 87.06 129 VAL A N 1
ATOM 969 C CA . VAL A 1 129 ? 0.083 -6.955 -1.306 1.00 87.06 129 VAL A CA 1
ATOM 970 C C . VAL A 1 129 ? -0.458 -6.749 0.109 1.00 87.06 129 VAL A C 1
ATOM 972 O O . VAL A 1 129 ? -0.317 -7.636 0.940 1.00 87.06 129 VAL A O 1
ATOM 975 N N . ALA A 1 130 ? -1.170 -5.650 0.368 1.00 86.38 130 ALA A N 1
ATOM 976 C CA . ALA A 1 130 ? -1.765 -5.363 1.674 1.00 86.38 130 ALA A CA 1
ATOM 977 C C . ALA A 1 130 ? -2.770 -6.432 2.123 1.00 86.38 130 ALA A C 1
ATOM 979 O O . ALA A 1 130 ? -2.884 -6.706 3.312 1.00 86.38 130 ALA A O 1
ATOM 980 N N . ARG A 1 131 ? -3.494 -7.067 1.190 1.00 84.56 131 ARG A N 1
ATOM 981 C CA . ARG A 1 131 ? -4.418 -8.157 1.536 1.00 84.56 131 ARG A CA 1
ATOM 982 C C . ARG A 1 131 ? -3.680 -9.444 1.870 1.00 84.56 131 ARG A C 1
ATOM 984 O O . ARG A 1 131 ? -4.062 -10.089 2.836 1.00 84.56 131 ARG A O 1
ATOM 991 N N . TYR A 1 132 ? -2.634 -9.788 1.120 1.00 86.12 132 TYR A N 1
ATOM 992 C CA . TYR A 1 132 ? -1.794 -10.946 1.437 1.00 86.12 132 TYR A CA 1
ATOM 993 C C . TYR A 1 132 ? -1.107 -10.772 2.792 1.00 86.12 132 TYR A C 1
ATOM 995 O O . TYR A 1 132 ? -1.242 -11.625 3.664 1.00 86.12 132 TYR A O 1
ATOM 1003 N N . GLN A 1 133 ? -0.497 -9.607 3.016 1.00 87.88 133 GLN A N 1
ATOM 1004 C CA . GLN A 1 133 ? 0.107 -9.269 4.299 1.00 87.88 133 GLN A CA 1
ATOM 1005 C C . GLN A 1 133 ? -0.912 -9.276 5.436 1.00 87.88 133 GLN A C 1
ATOM 1007 O O . GLN A 1 133 ? -0.623 -9.810 6.493 1.00 87.88 133 GLN A O 1
ATOM 1012 N N . ALA A 1 134 ? -2.129 -8.769 5.236 1.00 84.31 134 ALA A N 1
ATOM 1013 C CA . ALA A 1 134 ? -3.154 -8.845 6.271 1.00 84.31 134 ALA A CA 1
ATOM 1014 C C . ALA A 1 134 ? -3.550 -10.291 6.616 1.00 84.31 134 ALA A C 1
ATOM 1016 O O . ALA A 1 134 ? -3.895 -10.548 7.759 1.00 84.31 134 ALA A O 1
ATOM 1017 N N . GLN A 1 135 ? -3.504 -11.244 5.681 1.00 84.56 135 GLN A N 1
ATOM 1018 C CA . GLN A 1 135 ? -3.842 -12.637 6.001 1.00 84.56 135 GLN A CA 1
ATOM 1019 C C . GLN A 1 135 ? -2.726 -13.373 6.753 1.00 84.56 135 GLN A C 1
ATOM 1021 O O . GLN A 1 135 ? -3.032 -14.234 7.573 1.00 84.56 135 GLN A O 1
ATOM 1026 N N . GLU A 1 136 ? -1.463 -13.020 6.515 1.00 85.44 136 GLU A N 1
ATOM 1027 C CA . GLU A 1 136 ? -0.308 -13.671 7.151 1.00 85.44 136 GLU A CA 1
ATOM 1028 C C . GLU A 1 136 ? 0.164 -12.950 8.422 1.00 85.44 136 GLU A C 1
ATOM 1030 O O . GLU A 1 136 ? 0.532 -13.587 9.405 1.00 85.44 136 GLU A O 1
ATOM 1035 N N . ILE A 1 137 ? 0.107 -11.618 8.442 1.00 83.75 137 ILE A N 1
ATOM 1036 C CA . ILE A 1 137 ? 0.605 -10.779 9.540 1.00 83.75 137 ILE A CA 1
ATOM 1037 C C . ILE A 1 137 ? -0.472 -10.555 10.612 1.00 83.75 137 ILE A C 1
ATOM 1039 O O . ILE A 1 137 ? -0.122 -10.389 11.776 1.00 83.75 137 ILE A O 1
ATOM 1043 N N . ALA A 1 138 ? -1.774 -10.592 10.285 1.00 85.56 138 ALA A N 1
ATOM 1044 C CA . ALA A 1 138 ? -2.832 -10.369 11.282 1.00 85.56 138 ALA A CA 1
ATOM 1045 C C . ALA A 1 138 ? -2.777 -11.298 12.509 1.00 85.56 138 ALA A C 1
ATOM 1047 O O . ALA A 1 138 ? -2.892 -10.765 13.615 1.00 85.56 138 ALA A O 1
ATOM 1048 N N . PRO A 1 139 ? -2.601 -12.632 12.383 1.00 85.31 139 PRO A N 1
ATOM 1049 C CA . PRO A 1 139 ? -2.523 -13.483 13.569 1.00 85.31 139 PRO A CA 1
ATOM 1050 C C . PRO A 1 139 ? -1.271 -13.176 14.406 1.00 85.31 139 PRO A C 1
ATOM 1052 O O . PRO A 1 139 ? -1.373 -13.016 15.615 1.00 85.31 139 PRO A O 1
ATOM 1055 N N . VAL A 1 140 ? -0.118 -12.959 13.765 1.00 87.69 140 VAL A N 1
ATOM 1056 C CA . VAL A 1 140 ? 1.152 -12.662 14.455 1.00 87.69 140 VAL A CA 1
ATOM 1057 C C . VAL A 1 140 ? 1.116 -11.307 15.164 1.00 87.69 140 VAL A C 1
ATOM 1059 O O . VAL A 1 140 ? 1.602 -11.166 16.288 1.00 87.69 140 VAL A O 1
ATOM 1062 N N . ALA A 1 141 ? 0.523 -10.296 14.530 1.00 86.19 141 ALA A N 1
ATOM 1063 C CA . ALA A 1 141 ? 0.332 -8.985 15.133 1.00 86.19 141 ALA A CA 1
ATOM 1064 C C . ALA A 1 141 ? -0.613 -9.063 16.339 1.00 86.19 141 ALA A C 1
ATOM 1066 O O . ALA A 1 141 ? -0.326 -8.461 17.372 1.00 86.19 141 ALA A O 1
ATOM 1067 N N . ALA A 1 142 ? -1.700 -9.837 16.244 1.00 85.31 142 ALA A N 1
ATOM 1068 C CA . ALA A 1 142 ? -2.605 -10.061 17.368 1.00 85.31 142 ALA A CA 1
ATOM 1069 C C . ALA A 1 142 ? -1.895 -10.768 18.534 1.00 85.31 142 ALA A C 1
ATOM 1071 O O . ALA A 1 142 ? -2.023 -10.332 19.678 1.00 85.31 142 ALA A O 1
ATOM 1072 N N . ASP A 1 143 ? -1.088 -11.792 18.254 1.00 87.06 143 ASP A N 1
ATOM 1073 C CA . ASP A 1 143 ? -0.314 -12.512 19.271 1.00 87.06 143 ASP A CA 1
ATOM 1074 C C . ASP A 1 143 ? 0.729 -11.607 19.938 1.00 87.06 143 ASP A C 1
ATOM 1076 O O . ASP A 1 143 ? 0.868 -11.600 21.163 1.00 87.06 143 ASP A O 1
ATOM 1080 N N . THR A 1 144 ? 1.403 -10.766 19.148 1.00 87.62 144 THR A N 1
ATOM 1081 C CA . THR A 1 144 ? 2.371 -9.782 19.651 1.00 87.62 144 THR A CA 1
ATOM 1082 C C . THR A 1 144 ? 1.694 -8.745 20.541 1.00 87.62 144 THR A C 1
ATOM 1084 O O . THR A 1 144 ? 2.233 -8.414 21.590 1.00 87.62 144 THR A O 1
ATOM 1087 N N . ILE A 1 145 ? 0.505 -8.256 20.177 1.00 85.44 145 ILE A N 1
ATOM 1088 C CA . ILE A 1 145 ? -0.258 -7.296 20.990 1.00 85.44 145 ILE A CA 1
ATOM 1089 C C . ILE A 1 145 ? -0.756 -7.945 22.281 1.00 85.44 145 ILE A C 1
ATOM 1091 O O . ILE A 1 145 ? -0.691 -7.316 23.333 1.00 85.44 145 ILE A O 1
ATOM 1095 N N . ASN A 1 146 ? -1.205 -9.200 22.241 1.00 84.88 146 ASN A N 1
ATOM 1096 C CA . ASN A 1 146 ? -1.627 -9.919 23.443 1.00 84.88 146 ASN A CA 1
ATOM 1097 C C . ASN A 1 146 ? -0.449 -10.139 24.406 1.00 84.88 146 ASN A C 1
ATOM 1099 O O . ASN A 1 146 ? -0.576 -9.911 25.611 1.00 84.88 146 ASN A O 1
ATOM 1103 N N . TYR A 1 147 ? 0.718 -10.518 23.880 1.00 84.06 147 TYR A N 1
ATOM 1104 C CA . TYR A 1 147 ? 1.921 -10.714 24.684 1.00 84.06 147 TYR A CA 1
ATOM 1105 C C . TYR A 1 147 ? 2.499 -9.389 25.199 1.00 84.06 147 TYR A C 1
ATOM 1107 O O . TYR A 1 147 ? 2.721 -9.230 26.399 1.00 84.06 147 TYR A O 1
ATOM 1115 N N . ALA A 1 148 ? 2.670 -8.395 24.330 1.00 84.31 148 ALA A N 1
ATOM 1116 C CA . ALA A 1 148 ? 3.147 -7.068 24.708 1.00 84.31 148 ALA A CA 1
ATOM 1117 C C . ALA A 1 148 ? 2.170 -6.365 25.658 1.00 84.31 148 ALA A C 1
ATOM 1119 O O . ALA A 1 148 ? 2.595 -5.733 26.617 1.00 84.31 148 ALA A O 1
ATOM 1120 N N . GLY A 1 149 ? 0.861 -6.541 25.471 1.00 82.12 149 GLY A N 1
ATOM 1121 C CA . GLY A 1 149 ? -0.161 -6.016 26.372 1.00 82.12 149 GLY A CA 1
ATOM 1122 C C . GLY A 1 149 ? -0.063 -6.601 27.779 1.00 82.12 149 GLY A C 1
ATOM 1123 O O . GLY A 1 149 ? -0.288 -5.892 28.759 1.00 82.12 149 GLY A O 1
ATOM 1124 N N . SER A 1 150 ? 0.365 -7.862 27.903 1.00 76.62 150 SER A N 1
ATOM 1125 C CA . SER A 1 150 ? 0.651 -8.466 29.206 1.00 76.62 150 SER A CA 1
ATOM 1126 C C . SER A 1 150 ? 1.884 -7.860 29.892 1.00 76.62 150 SER A C 1
ATOM 1128 O O . SER A 1 150 ? 1.892 -7.745 31.118 1.00 76.62 150 SER A O 1
ATOM 1130 N N . ALA A 1 151 ? 2.872 -7.398 29.119 1.00 77.38 151 ALA A N 1
ATOM 1131 C CA . ALA A 1 151 ? 4.073 -6.726 29.617 1.00 77.38 151 ALA A CA 1
ATOM 1132 C C . ALA A 1 151 ? 3.876 -5.212 29.847 1.00 77.38 151 ALA A C 1
ATOM 1134 O O . ALA A 1 151 ? 4.537 -4.621 30.695 1.00 77.38 151 ALA A O 1
ATOM 1135 N N . SER A 1 152 ? 2.947 -4.576 29.131 1.00 78.50 152 SER A N 1
ATOM 1136 C CA . SER A 1 152 ? 2.728 -3.120 29.123 1.00 78.50 152 SER A CA 1
ATOM 1137 C C . SER A 1 152 ? 1.437 -2.689 29.826 1.00 78.50 152 SER A C 1
ATOM 1139 O O . SER A 1 152 ? 0.863 -1.648 29.495 1.00 78.50 152 SER A O 1
ATOM 1141 N N . ARG A 1 153 ? 0.989 -3.460 30.826 1.00 81.75 153 ARG A N 1
ATOM 1142 C CA . ARG A 1 153 ? -0.233 -3.179 31.602 1.00 81.75 153 ARG A CA 1
ATOM 1143 C C . ARG A 1 153 ? -0.284 -1.742 32.133 1.00 81.75 153 ARG A C 1
ATOM 1145 O O . ARG A 1 153 ? -1.332 -1.121 32.019 1.00 81.75 153 ARG A O 1
ATOM 1152 N N . THR A 1 154 ? 0.839 -1.198 32.614 1.00 78.69 154 THR A N 1
ATOM 1153 C CA . THR A 1 154 ? 0.944 0.171 33.161 1.00 78.69 154 THR A CA 1
ATOM 1154 C C . THR A 1 154 ? 0.665 1.264 32.125 1.00 78.69 154 THR A C 1
ATOM 1156 O O . THR A 1 154 ? 0.060 2.282 32.443 1.00 78.69 154 THR A O 1
ATOM 1159 N N . GLY A 1 155 ? 1.088 1.069 30.874 1.00 81.56 155 GLY A N 1
ATOM 1160 C CA . GLY A 1 155 ? 0.858 2.048 29.807 1.00 81.56 155 GLY A CA 1
ATOM 1161 C C . GLY A 1 155 ? -0.573 1.992 29.277 1.00 81.56 155 GLY A C 1
ATOM 1162 O O . GLY A 1 155 ? -1.202 3.022 29.053 1.00 81.56 155 GLY A O 1
ATOM 1163 N N . ILE A 1 156 ? -1.116 0.782 29.126 1.00 84.38 156 ILE A N 1
ATOM 1164 C CA . ILE A 1 156 ? -2.482 0.580 28.629 1.00 84.38 156 ILE A CA 1
ATOM 1165 C C . ILE A 1 156 ? -3.511 1.061 29.659 1.00 84.38 156 ILE A C 1
ATOM 1167 O O . ILE A 1 156 ? -4.489 1.702 29.279 1.00 84.38 156 ILE A O 1
ATOM 1171 N N . SER A 1 157 ? -3.284 0.817 30.954 1.00 85.62 157 SER A N 1
ATOM 1172 C CA . SER A 1 157 ? -4.155 1.326 32.017 1.00 85.62 157 SER A CA 1
ATOM 1173 C C . SER A 1 157 ? -4.096 2.848 32.139 1.00 85.62 157 SER A C 1
ATOM 1175 O O . SER A 1 157 ? -5.133 3.459 32.370 1.00 85.62 157 SER A O 1
ATOM 1177 N N . ALA A 1 158 ? -2.937 3.475 31.910 1.00 86.00 158 ALA A N 1
ATOM 1178 C CA . ALA A 1 158 ? -2.817 4.933 31.881 1.00 86.00 158 ALA A CA 1
ATOM 1179 C C . ALA A 1 158 ? -3.604 5.557 30.717 1.00 86.00 158 ALA A C 1
ATOM 1181 O O . ALA A 1 158 ? -4.308 6.545 30.906 1.00 86.00 158 ALA A O 1
ATOM 1182 N N . ILE A 1 159 ? -3.550 4.952 29.526 1.00 82.62 159 ILE A N 1
ATOM 1183 C CA . ILE A 1 159 ? -4.330 5.406 28.364 1.00 82.62 159 ILE A CA 1
ATOM 1184 C C . ILE A 1 159 ? -5.831 5.198 28.610 1.00 82.62 159 ILE A C 1
ATOM 1186 O O . ILE A 1 159 ? -6.630 6.099 28.363 1.00 82.62 159 ILE A O 1
ATOM 1190 N N . ALA A 1 160 ? -6.225 4.034 29.134 1.00 85.19 160 ALA A N 1
ATOM 1191 C CA . ALA A 1 160 ? -7.617 3.753 29.481 1.00 85.19 160 ALA A CA 1
ATOM 1192 C C . ALA A 1 160 ? -8.139 4.690 30.586 1.00 85.19 160 ALA A C 1
ATOM 1194 O O . ALA A 1 160 ? -9.277 5.151 30.507 1.00 85.19 160 ALA A O 1
ATOM 1195 N N . GLY A 1 161 ? -7.301 4.999 31.578 1.00 86.88 161 GLY A N 1
ATOM 1196 C CA . GLY A 1 161 ? -7.570 5.964 32.640 1.00 86.88 161 GLY A CA 1
ATOM 1197 C C . GLY A 1 161 ? -7.767 7.369 32.087 1.00 86.88 161 GLY A C 1
ATOM 1198 O O . GLY A 1 161 ? -8.800 7.966 32.343 1.00 86.88 161 GLY A O 1
ATOM 1199 N N . ALA A 1 162 ? -6.865 7.853 31.228 1.00 86.38 162 ALA A N 1
ATOM 1200 C CA . ALA A 1 162 ? -6.989 9.169 30.599 1.00 86.38 162 ALA A CA 1
ATOM 1201 C C . ALA A 1 162 ? -8.267 9.309 29.750 1.00 86.38 162 ALA A C 1
ATOM 1203 O O . ALA A 1 162 ? -8.911 10.356 29.766 1.00 86.38 162 ALA A O 1
ATOM 1204 N N . ILE A 1 163 ? -8.676 8.249 29.044 1.00 81.88 163 ILE A N 1
ATOM 1205 C CA . ILE A 1 163 ? -9.946 8.228 28.302 1.00 81.88 163 ILE A CA 1
ATOM 1206 C C . ILE A 1 163 ? -11.139 8.250 29.266 1.00 81.88 163 ILE A C 1
ATOM 1208 O O . ILE A 1 163 ? -12.109 8.963 29.019 1.00 81.88 163 ILE A O 1
ATOM 1212 N N . ARG A 1 164 ? -11.085 7.487 30.365 1.00 79.81 164 ARG A N 1
ATOM 1213 C CA . ARG A 1 164 ? -12.145 7.473 31.380 1.00 79.81 164 ARG A CA 1
ATOM 1214 C C . ARG A 1 164 ? -12.271 8.832 32.060 1.00 79.81 164 ARG A C 1
ATOM 1216 O O . ARG A 1 164 ? -13.388 9.323 32.159 1.00 79.81 164 ARG A O 1
ATOM 1223 N N . GLU A 1 165 ? -11.167 9.450 32.457 1.00 81.62 165 GLU A N 1
ATOM 1224 C CA . GLU A 1 165 ? -11.137 10.780 33.074 1.00 81.62 165 GLU A CA 1
ATOM 1225 C C . GLU A 1 165 ? -11.682 11.840 32.105 1.00 81.62 165 GLU A C 1
ATOM 1227 O O . GLU A 1 165 ? -12.533 12.637 32.482 1.00 81.62 165 GLU A O 1
ATOM 1232 N N . GLY A 1 166 ? -11.287 11.787 30.826 1.00 76.56 166 GLY A N 1
ATOM 1233 C CA . GLY A 1 166 ? -11.793 12.691 29.787 1.00 76.56 166 GLY A CA 1
ATOM 1234 C C . GLY A 1 166 ? -13.286 12.521 29.483 1.00 76.56 166 GLY A C 1
ATOM 1235 O O . GLY A 1 166 ? -13.951 13.485 29.126 1.00 76.56 166 GLY A O 1
ATOM 1236 N N . LEU A 1 167 ? -13.842 11.320 29.665 1.00 69.00 167 LEU A N 1
ATOM 1237 C CA . LEU A 1 167 ? -15.288 11.081 29.575 1.00 69.00 167 LEU A CA 1
ATOM 1238 C C . LEU A 1 167 ? -16.034 11.377 30.886 1.00 69.00 167 LEU A C 1
ATOM 1240 O O . LEU A 1 167 ? -17.249 11.556 30.860 1.00 69.00 167 LEU A O 1
ATOM 1244 N N . SER A 1 168 ? -15.329 11.410 32.018 1.00 66.44 168 SER A N 1
ATOM 1245 C CA . SER A 1 168 ? -15.896 11.707 33.340 1.00 66.44 168 SER A CA 1
ATOM 1246 C C . SER A 1 168 ? -15.874 13.208 33.657 1.00 66.44 168 SER A C 1
ATOM 1248 O O . SER A 1 168 ? -16.688 13.667 34.453 1.00 66.44 168 SER A O 1
ATOM 1250 N N . GLY A 1 169 ? -14.980 13.970 33.015 1.00 54.12 169 GLY A N 1
ATOM 1251 C CA . GLY A 1 169 ? -14.781 15.409 33.221 1.00 54.12 169 GLY A CA 1
ATOM 1252 C C . GLY A 1 169 ? -15.771 16.331 32.504 1.00 54.12 169 GLY A C 1
ATOM 1253 O O . GLY A 1 169 ? -15.942 17.463 32.941 1.00 54.12 169 GLY A O 1
ATOM 1254 N N . ASP A 1 170 ? -16.479 15.849 31.480 1.00 50.53 170 ASP A N 1
ATOM 1255 C CA . ASP A 1 170 ? -17.503 16.617 30.764 1.00 50.53 170 ASP A CA 1
ATOM 1256 C C . ASP A 1 170 ? -18.858 15.892 30.828 1.00 50.53 170 ASP A C 1
ATOM 1258 O O . ASP A 1 170 ? -19.212 15.093 29.963 1.00 50.53 170 ASP A O 1
ATOM 1262 N N . GLY A 1 171 ? -19.625 16.165 31.889 1.00 48.53 171 GLY A N 1
ATOM 1263 C CA . GLY A 1 171 ? -21.092 16.094 31.893 1.00 48.53 171 GLY A CA 1
ATOM 1264 C C . GLY A 1 171 ? -21.751 14.843 31.300 1.00 48.53 171 GLY A C 1
ATOM 1265 O O . GLY A 1 171 ? -22.684 14.973 30.505 1.00 48.53 171 GLY A O 1
ATOM 1266 N N . TRP A 1 172 ? -21.346 13.635 31.706 1.00 42.03 172 TRP A N 1
ATOM 1267 C CA . TRP A 1 172 ? -22.090 12.409 31.386 1.00 42.03 172 TRP A CA 1
ATOM 1268 C C . TRP A 1 172 ? -23.382 12.329 32.217 1.00 42.03 172 TRP A C 1
ATOM 1270 O O . TRP A 1 172 ? -23.534 11.484 33.101 1.00 42.03 172 TRP A O 1
ATOM 1280 N N . HIS A 1 173 ? -24.352 13.202 31.931 1.00 50.72 173 HIS A N 1
ATOM 1281 C CA . HIS A 1 173 ? -25.736 12.852 32.215 1.00 50.72 173 HIS A CA 1
ATOM 1282 C C . HIS A 1 173 ? -26.055 11.627 31.368 1.00 50.72 173 HIS A C 1
ATOM 1284 O O . HIS A 1 173 ? -25.886 11.615 30.150 1.00 50.72 173 HIS A O 1
ATOM 1290 N N . ASP A 1 174 ? -26.466 10.564 32.042 1.00 57.19 174 ASP A N 1
ATOM 1291 C CA . ASP A 1 174 ? -26.916 9.342 31.410 1.00 57.19 174 ASP A CA 1
ATOM 1292 C C . ASP A 1 174 ? -28.159 9.627 30.580 1.00 57.19 174 ASP A C 1
ATOM 1294 O O . ASP A 1 174 ? -29.280 9.636 31.084 1.00 57.19 174 ASP A O 1
ATOM 1298 N N . GLU A 1 175 ? -27.935 9.932 29.306 1.00 61.34 175 GLU A N 1
ATOM 1299 C CA . GLU A 1 175 ? -28.980 10.193 28.335 1.00 61.34 175 GLU A CA 1
ATOM 1300 C C . GLU A 1 175 ? -29.733 8.885 28.075 1.00 61.34 175 GLU A C 1
ATOM 1302 O O . GLU A 1 175 ? -29.340 8.032 27.267 1.00 61.34 175 GLU A O 1
ATOM 1307 N N . ARG A 1 176 ? -30.835 8.706 28.796 1.00 69.88 176 ARG A N 1
ATOM 1308 C CA . ARG A 1 176 ? -31.754 7.588 28.623 1.00 69.88 176 ARG A CA 1
ATOM 1309 C C . ARG A 1 176 ? -32.656 7.875 27.434 1.00 69.88 176 ARG A C 1
ATOM 1311 O O . ARG A 1 176 ? -32.909 9.014 27.062 1.00 69.88 176 ARG A O 1
ATOM 1318 N N . ARG A 1 177 ? -33.161 6.819 26.799 1.00 76.94 177 ARG A N 1
ATOM 1319 C CA . ARG A 1 177 ? -34.180 6.960 25.754 1.00 76.94 177 ARG A CA 1
ATOM 1320 C C . ARG A 1 177 ? -35.545 6.593 26.297 1.00 76.94 177 ARG A C 1
ATOM 1322 O O . ARG A 1 177 ? -35.696 5.576 26.970 1.00 76.94 177 ARG A O 1
ATOM 1329 N N . CYS A 1 178 ? -36.541 7.391 25.937 1.00 76.00 178 CYS A N 1
ATOM 1330 C CA . CYS A 1 178 ? -37.937 7.080 26.176 1.00 76.00 178 CYS A CA 1
ATOM 1331 C C . CYS A 1 178 ? -38.304 5.729 25.552 1.00 76.00 178 CYS A C 1
ATOM 1333 O O . CYS A 1 178 ? -38.053 5.512 24.365 1.00 76.00 178 CYS A O 1
ATOM 1335 N N . CYS A 1 179 ? -38.968 4.852 26.303 1.00 72.81 179 CYS A N 1
ATOM 1336 C CA . CYS A 1 179 ? -39.466 3.587 25.758 1.00 72.81 179 CYS A CA 1
ATOM 1337 C C . CYS A 1 179 ? -40.663 3.777 24.808 1.00 72.81 179 CYS A C 1
ATOM 1339 O O . CYS A 1 179 ? -40.887 2.925 23.955 1.00 72.81 179 CYS A O 1
ATOM 1341 N N . ALA A 1 180 ? -41.405 4.885 24.932 1.00 76.00 180 ALA A N 1
ATOM 1342 C CA . ALA A 1 180 ? -42.589 5.164 24.120 1.00 76.00 180 ALA A CA 1
ATOM 1343 C C . ALA A 1 180 ? -42.258 5.875 22.796 1.00 76.00 180 ALA A C 1
ATOM 1345 O O . ALA A 1 180 ? -42.733 5.460 21.744 1.00 76.00 180 ALA A O 1
ATOM 1346 N N . CYS A 1 181 ? -41.424 6.922 22.824 1.00 79.25 181 CYS A N 1
ATOM 1347 C CA . CYS A 1 181 ? -41.149 7.750 21.640 1.00 79.25 181 CYS A CA 1
ATOM 1348 C C . CYS A 1 181 ? -39.677 7.788 21.205 1.00 79.25 181 CYS A C 1
ATOM 1350 O O . CYS A 1 181 ? -39.342 8.472 20.242 1.00 79.25 181 CYS A O 1
ATOM 1352 N N . SER A 1 182 ? -38.778 7.077 21.895 1.00 74.12 182 SER A N 1
ATOM 1353 C CA . SER A 1 182 ? -37.323 7.064 21.650 1.00 74.12 182 SER A CA 1
ATOM 1354 C C . SER A 1 182 ? -36.581 8.404 21.791 1.00 74.12 182 SER A C 1
ATOM 1356 O O . SER A 1 182 ? -35.380 8.459 21.519 1.00 74.12 182 SER A O 1
ATOM 1358 N N . ALA A 1 183 ? -37.250 9.455 22.280 1.00 78.19 183 ALA A N 1
ATOM 1359 C CA . ALA A 1 183 ? -36.616 10.730 22.598 1.00 78.19 183 ALA A CA 1
ATOM 1360 C C . ALA A 1 183 ? -35.538 10.569 23.679 1.00 78.19 183 ALA A C 1
ATOM 1362 O O . ALA A 1 183 ? -35.651 9.715 24.561 1.00 78.19 183 ALA A O 1
ATOM 1363 N N . ARG A 1 184 ? -34.499 11.398 23.587 1.00 75.31 184 ARG A N 1
ATOM 1364 C CA . ARG A 1 184 ? -33.438 11.534 24.589 1.00 75.31 184 ARG A CA 1
ATOM 1365 C C . ARG A 1 184 ? -34.002 12.228 25.835 1.00 75.31 184 ARG A C 1
ATOM 1367 O O . ARG A 1 184 ? -34.742 13.203 25.706 1.00 75.31 184 ARG A O 1
ATOM 1374 N N . ILE A 1 185 ? -33.757 11.644 27.000 1.00 75.50 185 ILE A N 1
ATOM 1375 C CA . ILE A 1 185 ? -34.245 12.083 28.302 1.00 75.50 185 ILE A CA 1
ATOM 1376 C C . ILE A 1 185 ? -33.075 12.002 29.287 1.00 75.50 185 ILE A C 1
ATOM 1378 O O . ILE A 1 185 ? -32.362 10.998 29.338 1.00 75.50 185 ILE A O 1
ATOM 1382 N N . THR A 1 186 ? -32.925 13.023 30.123 1.00 71.88 186 THR A N 1
ATOM 1383 C CA . THR A 1 186 ? -31.956 13.016 31.220 1.00 71.88 186 THR A CA 1
ATOM 1384 C C . THR A 1 186 ? -32.291 11.922 32.241 1.00 71.88 186 THR A C 1
ATOM 1386 O O . THR A 1 186 ? -33.452 11.571 32.452 1.00 71.88 186 THR A O 1
ATOM 1389 N N . SER A 1 187 ? -31.283 11.353 32.899 1.00 67.06 187 SER A N 1
ATOM 1390 C CA . SER A 1 187 ? -31.464 10.233 33.838 1.00 67.06 187 SER A CA 1
ATOM 1391 C C . SER A 1 187 ? -32.411 10.493 35.004 1.00 67.06 187 SER A C 1
ATOM 1393 O O . SER A 1 187 ? -32.903 9.529 35.598 1.00 67.06 187 SER A O 1
ATOM 1395 N N . ASP A 1 188 ? -32.660 11.769 35.292 1.00 67.25 188 ASP A N 1
ATOM 1396 C CA . ASP A 1 188 ? -33.353 12.244 36.486 1.00 67.25 188 ASP A CA 1
ATOM 1397 C C . ASP A 1 188 ? -34.796 12.686 36.183 1.00 67.25 188 ASP A C 1
ATOM 1399 O O . ASP A 1 188 ? -35.531 13.078 37.086 1.00 67.25 188 ASP A O 1
ATOM 1403 N N . ALA A 1 189 ? -35.234 12.632 34.919 1.00 68.56 189 ALA A N 1
ATOM 1404 C CA . ALA A 1 189 ? -36.580 13.048 34.539 1.00 68.56 189 ALA A CA 1
ATOM 1405 C C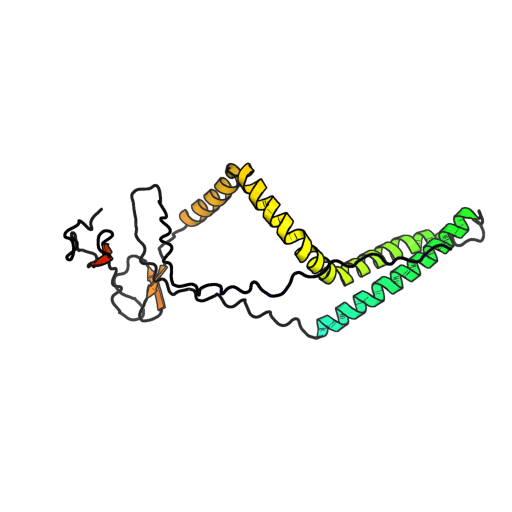 . ALA A 1 189 ? -37.609 11.920 34.731 1.00 68.56 189 ALA A C 1
ATOM 1407 O O . ALA A 1 189 ? -37.527 10.866 34.098 1.00 68.56 189 ALA A O 1
ATOM 1408 N N . SER A 1 190 ? -38.634 12.182 35.547 1.00 75.00 190 SER A N 1
ATOM 1409 C CA . SER A 1 190 ? -39.757 11.260 35.794 1.00 75.00 190 SER A CA 1
ATOM 1410 C C . SER A 1 190 ? -40.753 11.175 34.631 1.00 75.00 190 SER A C 1
ATOM 1412 O O . SER A 1 190 ? -41.514 10.215 34.534 1.00 75.00 190 SER A O 1
ATOM 1414 N N . PHE A 1 191 ? -40.754 12.157 33.723 1.00 78.88 191 PHE A N 1
ATOM 1415 C CA . PHE A 1 191 ? -41.664 12.226 32.577 1.00 78.88 191 PHE A CA 1
ATOM 1416 C C . PHE A 1 191 ? -40.913 12.601 31.300 1.00 78.88 191 PHE A C 1
ATOM 1418 O O . PHE A 1 191 ? -39.998 13.424 31.312 1.00 78.88 191 PHE A O 1
ATOM 1425 N N . CYS A 1 192 ? -41.318 12.019 30.171 1.00 80.69 192 CYS A N 1
ATOM 1426 C CA . CYS A 1 192 ? -40.774 12.387 28.871 1.00 80.69 192 CYS A CA 1
ATOM 1427 C C . CYS A 1 192 ? -41.338 13.735 28.402 1.00 80.69 192 CYS A C 1
ATOM 1429 O O . CYS A 1 192 ? -42.544 13.862 28.203 1.00 80.69 192 CYS A O 1
ATOM 1431 N N . SER A 1 193 ? -40.463 14.698 28.110 1.00 79.81 193 SER A N 1
ATOM 1432 C CA . SER A 1 193 ? -40.837 16.022 27.586 1.00 79.81 193 SER A CA 1
ATOM 1433 C C . SER A 1 193 ? -41.480 16.001 26.192 1.00 79.81 193 SER A C 1
ATOM 1435 O O . SER A 1 193 ? -42.126 16.968 25.810 1.00 79.81 193 SER A O 1
ATOM 1437 N N . GLN A 1 194 ? -41.310 14.917 25.427 1.00 83.06 194 GLN A N 1
ATOM 1438 C CA . GLN A 1 194 ? -41.796 14.813 24.044 1.00 83.06 194 GLN A CA 1
ATOM 1439 C C . GLN A 1 194 ? -43.129 14.070 23.911 1.00 83.06 194 GLN A C 1
ATOM 1441 O O . GLN A 1 194 ? -43.935 14.414 23.055 1.00 83.06 194 GLN A O 1
ATOM 1446 N N . CYS A 1 195 ? -43.368 13.035 24.721 1.00 81.19 195 CYS A N 1
ATOM 1447 C CA . CYS A 1 195 ? -44.585 12.216 24.616 1.00 81.19 195 CYS A CA 1
ATOM 1448 C C . CYS A 1 195 ? -45.422 12.163 25.898 1.00 81.19 195 CYS A C 1
ATOM 1450 O O . CYS A 1 195 ? -46.462 11.512 25.909 1.00 81.19 195 CYS A O 1
ATOM 1452 N N . GLY A 1 196 ? -44.970 12.797 26.984 1.00 78.31 196 GLY A N 1
ATOM 1453 C CA . GLY A 1 196 ? -45.682 12.826 28.262 1.00 78.31 196 GLY A CA 1
ATOM 1454 C C . GLY A 1 196 ? -45.716 11.493 29.016 1.00 78.31 196 GLY A C 1
ATOM 1455 O O . GLY A 1 196 ? -46.296 11.430 30.095 1.00 78.31 196 GLY A O 1
ATOM 1456 N N . SER A 1 197 ? -45.100 10.422 28.496 1.00 77.94 197 SER A N 1
ATOM 1457 C CA . SER A 1 197 ? -45.077 9.127 29.181 1.00 77.94 197 SER A CA 1
ATOM 1458 C C . SER A 1 197 ? -44.198 9.173 30.434 1.00 77.94 197 SER A C 1
ATOM 1460 O O . SER A 1 197 ? -43.066 9.666 30.374 1.00 77.94 197 SER A O 1
ATOM 1462 N N . GLU A 1 198 ? -44.681 8.584 31.527 1.00 77.25 198 GLU A N 1
ATOM 1463 C CA . GLU A 1 198 ? -43.916 8.380 32.760 1.00 77.25 198 GLU A CA 1
ATOM 1464 C C . GLU A 1 198 ? -42.709 7.465 32.502 1.00 77.25 198 GLU A C 1
ATOM 1466 O O . GLU A 1 198 ? -42.830 6.343 31.999 1.00 77.25 198 GLU A O 1
ATOM 1471 N N . VAL A 1 199 ? -41.524 7.950 32.849 1.00 75.31 199 VAL A N 1
ATOM 1472 C CA . VAL A 1 199 ? -40.272 7.204 32.765 1.00 75.31 199 VAL A CA 1
ATOM 1473 C C . VAL A 1 199 ? -40.132 6.429 34.067 1.00 75.31 199 VAL A C 1
ATOM 1475 O O . VAL A 1 199 ? -39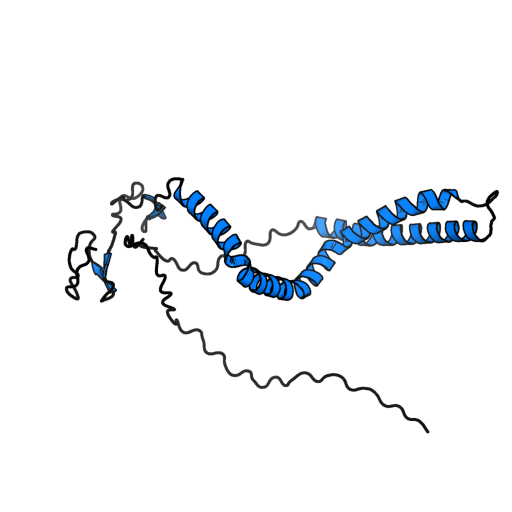.534 6.896 35.031 1.00 75.31 199 VAL A O 1
ATOM 1478 N N . ARG A 1 200 ? -40.724 5.232 34.114 1.00 65.31 200 ARG A N 1
ATOM 1479 C CA . ARG A 1 200 ? -40.646 4.370 35.298 1.00 65.31 200 ARG A CA 1
ATOM 1480 C C . ARG A 1 200 ? -39.227 3.858 35.482 1.00 65.31 200 ARG A C 1
ATOM 1482 O O . ARG A 1 200 ? -38.783 2.931 34.806 1.00 65.31 200 ARG A O 1
ATOM 1489 N N . THR A 1 201 ? -38.519 4.453 36.424 1.00 63.12 201 THR A N 1
ATOM 1490 C CA . THR A 1 201 ? -37.299 3.897 36.989 1.00 63.12 201 THR A CA 1
ATOM 1491 C C . THR A 1 201 ? -37.712 2.802 37.972 1.00 63.12 201 THR A C 1
ATOM 1493 O O . THR A 1 201 ? -38.434 3.016 38.935 1.00 63.12 201 THR A O 1
ATOM 1496 N N . VAL A 1 202 ? -37.344 1.563 37.679 1.00 66.06 202 VAL A N 1
ATOM 1497 C CA . VAL A 1 202 ? -37.721 0.404 38.491 1.00 66.06 202 VAL A CA 1
ATOM 1498 C C . VAL A 1 202 ? -36.454 -0.145 39.126 1.00 66.06 202 VAL A C 1
ATOM 1500 O O . VAL A 1 202 ? -35.490 -0.439 38.419 1.00 66.06 202 VAL A O 1
ATOM 1503 N N . ARG A 1 203 ? -36.438 -0.278 40.456 1.00 69.19 203 ARG A N 1
ATOM 1504 C CA . ARG A 1 203 ? -35.344 -0.952 41.165 1.00 69.19 203 ARG A CA 1
ATOM 1505 C C . ARG A 1 203 ? -35.573 -2.453 41.079 1.00 69.19 203 ARG A C 1
ATOM 1507 O O . ARG A 1 203 ? -36.674 -2.931 41.345 1.00 69.19 203 ARG A O 1
ATOM 1514 N N . VAL A 1 204 ? -34.551 -3.210 40.706 1.00 74.62 204 VAL A N 1
ATOM 1515 C CA . VAL A 1 204 ? -34.620 -4.675 40.681 1.00 74.62 204 VAL A CA 1
ATOM 1516 C C . VAL A 1 204 ? -33.905 -5.200 41.915 1.00 74.62 204 VAL A C 1
ATOM 1518 O O . VAL A 1 204 ? -32.781 -4.800 42.191 1.00 74.62 204 VAL A O 1
ATOM 1521 N N . CYS A 1 205 ? -34.560 -6.076 42.672 1.00 75.75 205 CYS A N 1
ATOM 1522 C CA . CYS A 1 205 ? -33.941 -6.714 43.828 1.00 75.75 205 CYS A CA 1
ATOM 1523 C C . CYS A 1 205 ? -32.828 -7.672 43.390 1.00 75.75 205 CYS A C 1
ATOM 1525 O O . CYS A 1 205 ? -33.097 -8.594 42.622 1.00 75.75 205 CYS A O 1
ATOM 1527 N N . GLU A 1 206 ? -31.617 -7.508 43.920 1.00 73.19 206 GLU A N 1
ATOM 1528 C CA . GLU A 1 206 ? -30.478 -8.396 43.636 1.00 73.19 206 GLU A CA 1
ATOM 1529 C C . GLU A 1 206 ? -30.720 -9.829 44.131 1.00 73.19 206 GLU A C 1
ATOM 1531 O O . GLU A 1 206 ? -30.327 -10.797 43.486 1.00 73.19 206 GLU A O 1
ATOM 1536 N N . SER A 1 207 ? -31.458 -9.972 45.231 1.00 73.44 207 SER A N 1
ATOM 1537 C CA . SER A 1 207 ? -31.661 -11.254 45.910 1.00 73.44 207 SER A CA 1
ATOM 1538 C C . SER A 1 207 ? -32.754 -12.116 45.280 1.00 73.44 207 SER A C 1
ATOM 1540 O O . SER A 1 207 ? -32.724 -13.336 45.403 1.00 73.44 207 SER A O 1
ATOM 1542 N N . CYS A 1 208 ? -33.741 -11.517 44.603 1.00 77.94 208 CYS A N 1
ATOM 1543 C CA . CYS A 1 208 ? -34.857 -12.271 44.013 1.00 77.94 208 CYS A CA 1
ATOM 1544 C C . CYS A 1 208 ? -35.249 -11.851 42.587 1.00 77.94 208 CYS A C 1
ATOM 1546 O O . CYS A 1 208 ? -36.200 -12.397 42.030 1.00 77.94 208 CYS A O 1
ATOM 1548 N N . GLY A 1 209 ? -34.586 -10.852 42.001 1.00 73.31 209 GLY A N 1
ATOM 1549 C CA . GLY A 1 209 ? -34.837 -10.368 40.640 1.00 73.31 209 GLY A CA 1
ATOM 1550 C C . GLY A 1 209 ? -36.185 -9.669 40.426 1.00 73.31 209 GLY A C 1
ATOM 1551 O O . GLY A 1 209 ? -36.571 -9.424 39.283 1.00 73.31 209 GLY A O 1
ATOM 1552 N N . ARG A 1 210 ? -36.939 -9.362 41.493 1.00 76.38 210 ARG A N 1
ATOM 1553 C CA . ARG A 1 210 ? -38.268 -8.742 41.381 1.00 76.38 210 ARG A CA 1
ATOM 1554 C C . ARG A 1 210 ? -38.164 -7.222 41.260 1.00 76.38 210 ARG A C 1
ATOM 1556 O O . ARG A 1 210 ? -37.366 -6.585 41.942 1.00 76.38 210 ARG A O 1
ATOM 1563 N N . GLN A 1 211 ? -38.996 -6.675 40.382 1.00 76.06 211 GLN A N 1
ATOM 1564 C CA . GLN A 1 211 ? -39.141 -5.249 40.118 1.00 76.06 211 GLN A CA 1
ATOM 1565 C C . GLN A 1 211 ? -39.926 -4.563 41.244 1.00 76.06 211 GLN A C 1
ATOM 1567 O O . GLN A 1 211 ? -41.023 -5.003 41.586 1.00 76.06 211 GLN A O 1
ATOM 1572 N N . SER A 1 212 ? -39.363 -3.493 41.799 1.00 74.12 212 SER A N 1
ATOM 1573 C CA . SER A 1 212 ? -39.936 -2.657 42.856 1.00 74.12 212 SER A CA 1
ATOM 1574 C C . SER A 1 212 ? -39.902 -1.185 42.429 1.00 74.12 212 SER A C 1
ATOM 1576 O O . SER A 1 212 ? -39.033 -0.776 41.656 1.00 74.12 212 SER A O 1
ATOM 1578 N N . GLY A 1 213 ? -40.856 -0.382 42.909 1.00 67.56 213 GLY A N 1
ATOM 1579 C CA . GLY A 1 213 ? -40.907 1.056 42.609 1.00 67.56 213 GLY A CA 1
ATOM 1580 C C . GLY A 1 213 ? -39.653 1.803 43.084 1.00 67.56 213 GLY A C 1
ATOM 1581 O O . GLY A 1 213 ? -38.940 1.315 43.962 1.00 67.56 213 GLY A O 1
ATOM 1582 N N . THR A 1 214 ? -39.387 2.987 42.523 1.00 68.12 214 THR A N 1
ATOM 1583 C CA . THR A 1 214 ? -38.226 3.830 42.881 1.00 68.12 214 THR A CA 1
ATOM 1584 C C . THR A 1 214 ? -38.082 4.103 44.367 1.00 68.12 214 THR A C 1
ATOM 1586 O O . THR A 1 214 ? -36.957 4.197 44.854 1.00 68.12 214 THR A O 1
ATOM 1589 N N . ASP A 1 215 ? -39.212 4.211 45.061 1.00 68.31 215 ASP A N 1
ATOM 1590 C CA . ASP A 1 215 ? -39.279 4.662 46.451 1.00 68.31 215 ASP A CA 1
ATOM 1591 C C . ASP A 1 215 ? -39.431 3.482 47.427 1.00 68.31 215 ASP A C 1
ATOM 1593 O O . ASP A 1 215 ? -39.552 3.663 48.641 1.00 68.31 215 ASP A O 1
ATOM 1597 N N . ALA A 1 216 ? -39.428 2.245 46.915 1.00 71.00 216 ALA A N 1
ATOM 1598 C CA . ALA A 1 216 ? -39.565 1.050 47.732 1.00 71.00 216 ALA A CA 1
ATOM 1599 C C . ALA A 1 216 ? -38.284 0.805 48.543 1.00 71.00 216 ALA A C 1
ATOM 1601 O O . ALA A 1 216 ? -37.237 0.473 47.991 1.00 71.00 216 ALA A O 1
ATOM 1602 N N . ARG A 1 217 ? -38.382 0.919 49.874 1.00 80.44 217 ARG A N 1
ATOM 1603 C CA . ARG A 1 217 ? -37.271 0.636 50.802 1.00 80.44 217 ARG A CA 1
ATOM 1604 C C . ARG A 1 217 ? -36.978 -0.856 50.965 1.00 80.44 217 ARG A C 1
ATOM 1606 O O . ARG A 1 217 ? -35.847 -1.234 51.252 1.00 80.44 217 ARG A O 1
ATOM 1613 N N . TYR A 1 218 ? -37.983 -1.700 50.753 1.00 83.50 218 TYR A N 1
ATOM 1614 C CA . TYR A 1 218 ? -37.887 -3.149 50.896 1.00 83.50 218 TYR A CA 1
ATOM 1615 C C . TYR A 1 218 ? -38.495 -3.842 49.681 1.00 83.50 218 TYR A C 1
ATOM 1617 O O . TYR A 1 218 ? -39.449 -3.347 49.073 1.00 83.50 218 TYR A O 1
ATOM 1625 N N . CYS A 1 219 ? -37.947 -4.996 49.316 1.00 83.81 219 CYS A N 1
ATOM 1626 C CA . CYS A 1 219 ? -38.503 -5.825 48.263 1.00 83.81 219 CYS A CA 1
ATOM 1627 C C . CYS A 1 219 ? -39.789 -6.501 48.746 1.00 83.81 219 CYS A C 1
ATOM 1629 O O . CYS A 1 219 ? -39.779 -7.254 49.715 1.00 83.81 219 CYS A O 1
ATOM 1631 N N . SER A 1 220 ? -40.880 -6.310 48.008 1.00 80.38 220 SER A N 1
ATOM 1632 C CA . SER A 1 220 ? -42.179 -6.941 48.277 1.00 80.38 220 SER A CA 1
ATOM 1633 C C . SER A 1 220 ? -42.192 -8.466 48.092 1.00 80.38 220 SER A C 1
ATOM 1635 O O . SER A 1 220 ? -43.150 -9.119 48.491 1.00 80.38 220 SER A O 1
ATOM 1637 N N . GLY A 1 221 ? -41.161 -9.043 47.462 1.00 80.25 221 GLY A N 1
ATOM 1638 C CA . GLY A 1 221 ? -41.053 -10.485 47.225 1.00 80.25 221 GLY A CA 1
ATOM 1639 C C . GLY A 1 221 ? -40.219 -11.239 48.261 1.00 80.25 221 GLY A C 1
ATOM 1640 O O . GLY A 1 221 ? -40.604 -12.332 48.658 1.00 80.25 221 GLY A O 1
ATOM 1641 N N . CYS A 1 222 ? -39.080 -10.680 48.675 1.00 81.56 222 CYS A N 1
ATOM 1642 C CA . CYS A 1 222 ? -38.118 -11.359 49.554 1.00 81.56 222 CYS A CA 1
ATOM 1643 C C . CYS A 1 222 ? -37.810 -10.604 50.857 1.00 81.56 222 CYS A C 1
ATOM 1645 O O . CYS A 1 222 ? -37.038 -11.100 51.670 1.00 81.56 222 CYS A O 1
ATOM 1647 N N . GLY A 1 223 ? -38.371 -9.405 51.059 1.00 81.25 223 GLY A N 1
ATOM 1648 C CA . GLY A 1 223 ? -38.188 -8.602 52.274 1.00 81.25 223 GLY A CA 1
ATOM 1649 C C . GLY A 1 223 ? -36.824 -7.916 52.420 1.00 81.25 223 GLY A C 1
ATOM 1650 O O . GLY A 1 223 ? -36.637 -7.151 53.361 1.00 81.25 223 GLY A O 1
ATOM 1651 N N . GLN A 1 224 ? -35.875 -8.138 51.505 1.00 82.62 224 GLN A N 1
ATOM 1652 C CA . GLN A 1 224 ? -34.557 -7.493 51.550 1.00 82.62 224 GLN A CA 1
ATOM 1653 C C . GLN A 1 224 ? -34.627 -5.984 51.289 1.00 82.62 224 GLN A C 1
ATOM 1655 O O . GLN A 1 224 ? -35.450 -5.518 50.497 1.00 82.62 224 GLN A O 1
ATOM 1660 N N . SER A 1 225 ? -33.749 -5.225 51.948 1.00 81.75 225 SER A N 1
ATOM 1661 C CA . SER A 1 225 ? -33.621 -3.779 51.763 1.00 81.75 225 SER A CA 1
ATOM 1662 C C . SER A 1 225 ? -33.129 -3.445 50.352 1.00 81.75 225 SER A C 1
ATOM 1664 O O . SER A 1 225 ? -32.149 -4.007 49.879 1.00 81.75 225 SER A O 1
ATOM 1666 N N . LEU A 1 226 ? -33.823 -2.520 49.687 1.00 74.50 226 LEU A N 1
ATOM 1667 C CA . LEU A 1 226 ? -33.496 -1.984 48.352 1.00 74.50 226 LEU A CA 1
ATOM 1668 C C . LEU A 1 226 ? -32.898 -0.568 48.417 1.00 74.50 226 LEU A C 1
ATOM 1670 O O . LEU A 1 226 ? -32.725 0.106 47.398 1.00 74.50 226 LEU A O 1
ATOM 1674 N N . ILE A 1 227 ? -32.654 -0.104 49.637 1.00 68.44 227 ILE A N 1
ATOM 1675 C CA . ILE A 1 227 ? -31.884 1.086 49.9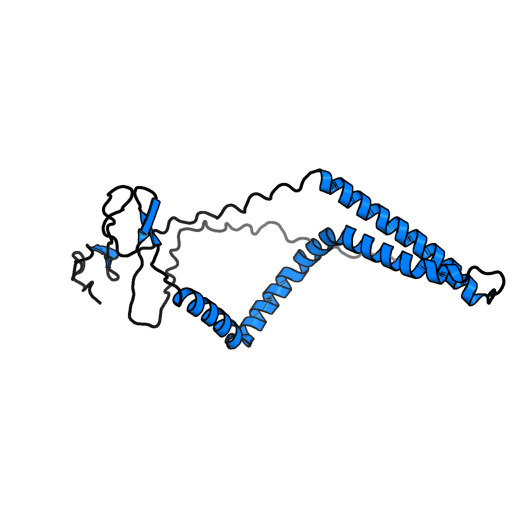79 1.00 68.44 227 ILE A CA 1
ATOM 1676 C C . ILE A 1 227 ? -30.487 0.594 50.348 1.00 68.44 227 ILE A C 1
ATOM 1678 O O . ILE A 1 227 ? -30.352 -0.154 51.317 1.00 68.44 227 ILE A O 1
ATOM 1682 N N . ALA A 1 228 ? -29.510 0.963 49.522 1.00 53.81 228 ALA A N 1
ATOM 1683 C CA . ALA A 1 228 ? -28.100 0.969 49.883 1.00 53.81 228 ALA A CA 1
ATOM 1684 C C . ALA A 1 228 ? -27.783 2.311 50.550 1.00 53.81 228 ALA A C 1
ATOM 1686 O O . ALA A 1 228 ? -28.359 3.326 50.084 1.00 53.81 228 ALA A O 1
#

Sequence (228 aa):
MSGASPSPSPRSPPRALQRSRPSPSPVRHAVADADESGTSVFRIRCHKTHSGGAMPHREQINPGHKRIRLVLRVLGPTLLVTAIILLVSGVRTFFTGDFPEGPIWQMFVALPLLFVGFVLTSAGFAGAVARYQAQEIAPVAADTINYAGSASRTGISAIAGAIREGLSGDGWHDERRCCACSARITSDASFCSQCGSEVRTVRVCESCGRQSGTDARYCSGCGQSLIA